Protein AF-A0A7S1H6L2-F1 (afdb_monomer)

Nearest PDB structures (foldseek):
  4j0q-assembly5_E  TM=5.362E-01  e=2.162E+00  Pseudomonas putida KT2440
  1ti7-assembly1_A  TM=3.659E-01  e=5.872E+00  Aspergillus nidulans
  6erg-assembly1_B  TM=3.102E-01  e=6.207E+00  Homo sapiens
  8xj1-assembly1_A  TM=2.308E-01  e=6.207E+00  Kroppenstedtia eburnea

InterPro domains:
  IPR035897 Toll/interleukin-1 receptor homology (TIR) domain superfamily [G3DSA:3.40.50.10140] (89-222)
  IPR035897 Toll/interleukin-1 receptor homology (TIR) domain superfamily [SSF52200] (114-191)

Solvent-accessible surface area (backbone atoms only — not comparable to full-atom values): 15383 Å² total; per-residue (Å²): 133,87,82,90,88,86,88,88,83,84,89,78,82,89,77,80,93,83,82,83,88,82,84,85,83,92,76,92,75,93,74,83,86,73,89,69,88,72,72,85,70,73,76,83,63,101,75,89,77,53,70,56,52,53,36,48,51,53,48,56,53,57,76,44,69,36,41,56,70,54,43,51,45,52,33,58,53,39,32,65,55,38,76,78,50,93,53,26,44,29,36,46,43,61,29,41,63,54,54,94,78,20,27,87,92,11,17,54,35,50,59,51,50,50,53,52,50,49,58,33,47,77,70,73,40,58,57,44,41,74,55,34,54,60,92,91,58,71,70,67,58,61,53,42,38,52,67,28,101,73,35,47,36,62,33,38,37,33,47,39,40,64,45,29,42,67,33,67,66,44,53,49,54,52,39,46,29,50,75,71,49,66,30,52,69,42,42,37,24,60,48,63,71,67,70,55,80,84,55,48,44,62,86,61,54,88,84,41,54,73,62,49,52,49,51,57,50,40,59,73,68,44,60,88,73,56,77,40,40,32,54,82,74,45,16,34,64,80,36,46,69,33,51,59,54,46,53,52,49,51,53,58,55,71,70,63,125

Organism: Hemiselmis andersenii (NCBI:txid464988)

pLDDT: mean 80.7, std 24.11, range [25.14, 98.5]

Structure (mmCIF, N/CA/C/O backbone):
data_AF-A0A7S1H6L2-F1
#
_entry.id   AF-A0A7S1H6L2-F1
#
loop_
_atom_site.group_PDB
_atom_site.id
_atom_site.type_symbol
_atom_site.label_atom_id
_atom_site.label_alt_id
_atom_site.label_comp_id
_atom_site.label_asym_id
_atom_site.label_entity_id
_atom_site.label_seq_id
_atom_site.pdbx_PDB_ins_code
_atom_site.Cartn_x
_atom_site.Cartn_y
_atom_site.Cartn_z
_atom_site.occupancy
_atom_site.B_iso_or_equiv
_atom_site.auth_seq_id
_atom_site.auth_comp_id
_atom_site.auth_asym_id
_atom_site.auth_atom_id
_atom_site.pdbx_PDB_model_num
ATOM 1 N N . ALA A 1 1 ? 51.341 -42.739 23.683 1.00 37.31 1 ALA A N 1
ATOM 2 C CA . ALA A 1 1 ? 51.957 -42.014 22.552 1.00 37.31 1 ALA A CA 1
ATOM 3 C C . ALA A 1 1 ? 50.877 -41.878 21.479 1.00 37.31 1 ALA A C 1
ATOM 5 O O . ALA A 1 1 ? 50.446 -42.901 20.977 1.00 37.31 1 ALA A O 1
ATOM 6 N N . ALA A 1 2 ? 50.138 -40.763 21.413 1.00 32.72 2 ALA A N 1
ATOM 7 C CA . ALA A 1 2 ? 50.485 -39.515 20.700 1.00 32.72 2 ALA A CA 1
ATOM 8 C C . ALA A 1 2 ? 50.689 -39.806 19.191 1.00 32.72 2 ALA A C 1
ATOM 10 O O . ALA A 1 2 ? 51.513 -40.647 18.867 1.00 32.72 2 ALA A O 1
ATOM 11 N N . LEU A 1 3 ? 49.956 -39.223 18.235 1.00 31.30 3 LEU A N 1
ATOM 12 C CA . LEU A 1 3 ? 49.719 -37.790 18.036 1.00 31.30 3 LEU A CA 1
ATOM 13 C C . LEU A 1 3 ? 48.460 -37.498 17.187 1.00 31.30 3 LEU A C 1
ATOM 15 O O . LEU A 1 3 ? 48.169 -38.172 16.205 1.00 31.30 3 LEU A O 1
ATOM 19 N N . TRP A 1 4 ? 47.779 -36.416 17.567 1.00 26.31 4 TRP A N 1
ATOM 20 C CA . TRP A 1 4 ? 46.955 -35.537 16.728 1.00 26.31 4 TRP A CA 1
ATOM 21 C C . TRP A 1 4 ? 47.777 -34.881 15.599 1.00 26.31 4 TRP A C 1
ATOM 23 O O . TRP A 1 4 ? 48.929 -34.538 15.848 1.00 26.31 4 TRP A O 1
ATOM 33 N N . GLN A 1 5 ? 47.147 -34.558 14.457 1.00 31.89 5 GLN A N 1
ATOM 34 C CA . GLN A 1 5 ? 47.030 -33.193 13.886 1.00 31.89 5 GLN A CA 1
ATOM 35 C C . GLN A 1 5 ? 46.408 -33.208 12.472 1.00 31.89 5 GLN A C 1
ATOM 37 O O . GLN A 1 5 ? 46.692 -34.099 11.682 1.00 31.89 5 GLN A O 1
ATOM 42 N N . GLY A 1 6 ? 45.602 -32.182 12.147 1.00 26.64 6 GLY A N 1
ATOM 43 C CA . GLY A 1 6 ? 45.207 -31.859 10.765 1.00 26.64 6 GLY A CA 1
ATOM 44 C C . GLY A 1 6 ? 43.759 -31.397 10.553 1.00 26.64 6 GLY A C 1
ATOM 45 O O . GLY A 1 6 ? 42.928 -32.180 10.114 1.00 26.64 6 GLY A O 1
ATOM 46 N N . ARG A 1 7 ? 43.459 -30.118 10.831 1.00 27.27 7 ARG A N 1
ATOM 47 C CA . ARG A 1 7 ? 42.232 -29.411 10.392 1.00 27.27 7 ARG A CA 1
ATOM 48 C C . ARG A 1 7 ? 42.385 -28.921 8.942 1.00 27.27 7 ARG A C 1
ATOM 50 O O . ARG A 1 7 ? 43.483 -28.514 8.581 1.00 27.27 7 ARG A O 1
ATOM 57 N N . GLY A 1 8 ? 41.283 -28.781 8.196 1.00 25.61 8 GLY A N 1
ATOM 58 C CA . GLY A 1 8 ? 41.191 -27.825 7.077 1.00 25.61 8 GLY A CA 1
ATOM 59 C C . GLY A 1 8 ? 40.069 -28.110 6.063 1.00 25.61 8 GLY A C 1
ATOM 60 O O . GLY A 1 8 ? 39.742 -29.276 5.892 1.00 25.61 8 GLY A O 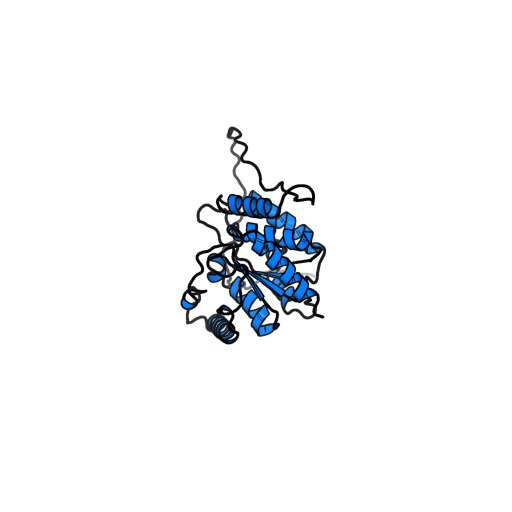1
ATOM 61 N N . PRO A 1 9 ? 39.437 -27.089 5.440 1.00 34.19 9 PRO A N 1
ATOM 62 C CA . PRO A 1 9 ? 37.973 -27.032 5.336 1.00 34.19 9 PRO A CA 1
ATOM 63 C C . PRO A 1 9 ? 37.380 -26.816 3.919 1.00 34.19 9 PRO A C 1
ATOM 65 O O . PRO A 1 9 ? 38.081 -26.472 2.978 1.00 34.19 9 PRO A O 1
ATOM 68 N N . GLN A 1 10 ? 36.045 -26.949 3.857 1.00 27.39 10 GLN A N 1
ATOM 69 C CA . GLN A 1 10 ? 35.064 -26.172 3.067 1.00 27.39 10 GLN A CA 1
ATOM 70 C C . GLN A 1 10 ? 35.271 -26.002 1.548 1.00 27.39 10 GLN A C 1
ATOM 72 O O . GLN A 1 10 ? 36.033 -25.161 1.083 1.00 27.39 10 GLN A O 1
ATOM 77 N N . THR A 1 11 ? 34.416 -26.666 0.766 1.00 29.77 11 THR A N 1
ATOM 78 C CA . THR A 1 11 ? 34.048 -26.228 -0.588 1.00 29.77 11 THR A CA 1
ATOM 79 C C . THR A 1 11 ? 32.866 -25.264 -0.504 1.00 29.77 11 THR A C 1
ATOM 81 O O . THR A 1 11 ? 31.741 -25.667 -0.205 1.00 29.77 11 THR A O 1
ATOM 84 N N . ALA A 1 12 ? 33.148 -23.983 -0.736 1.00 29.08 12 ALA A N 1
ATOM 85 C CA . ALA A 1 12 ? 32.175 -22.906 -0.829 1.00 29.08 12 ALA A CA 1
ATOM 86 C C . ALA A 1 12 ? 31.401 -22.974 -2.156 1.00 29.08 12 ALA A C 1
ATOM 88 O O . ALA A 1 12 ? 31.995 -23.030 -3.234 1.00 29.08 12 ALA A O 1
ATOM 89 N N . CYS A 1 13 ? 30.070 -22.930 -2.068 1.00 27.14 13 CYS A N 1
ATOM 90 C CA . CYS A 1 13 ? 29.205 -22.585 -3.188 1.00 27.14 13 CYS A CA 1
ATOM 91 C C . CYS A 1 13 ? 29.289 -21.078 -3.453 1.00 27.14 13 CYS A C 1
ATOM 93 O O . CYS A 1 13 ? 29.215 -20.254 -2.545 1.00 27.14 13 CYS A O 1
ATOM 95 N N . VAL A 1 14 ? 29.447 -20.753 -4.729 1.00 30.92 14 VAL A N 1
ATOM 96 C CA . VAL A 1 14 ? 29.533 -19.411 -5.294 1.00 30.92 14 VAL A CA 1
ATOM 97 C C . VAL A 1 14 ? 28.130 -18.796 -5.312 1.00 30.92 14 VAL A C 1
ATOM 99 O O . VAL A 1 14 ? 27.232 -19.351 -5.941 1.00 30.92 14 VAL A O 1
ATOM 102 N N . GLY A 1 15 ? 27.929 -17.664 -4.634 1.00 25.78 15 GLY A N 1
ATOM 103 C CA . GLY A 1 15 ? 26.646 -16.959 -4.618 1.00 25.78 15 GLY A CA 1
ATOM 104 C C . GLY A 1 15 ? 26.750 -15.546 -4.040 1.00 25.78 15 GLY A C 1
ATOM 105 O O . GLY A 1 15 ? 27.082 -15.380 -2.875 1.00 25.78 15 GLY A O 1
ATOM 106 N N . CYS A 1 16 ? 26.445 -14.557 -4.884 1.00 26.03 16 CYS A N 1
ATOM 107 C CA . CYS A 1 16 ? 26.109 -13.159 -4.586 1.00 26.03 16 CYS A CA 1
ATOM 108 C C . CYS A 1 16 ? 27.076 -12.310 -3.734 1.00 26.03 16 CYS A C 1
ATOM 110 O O . CYS A 1 16 ? 26.918 -12.136 -2.530 1.00 26.03 16 CYS A O 1
ATOM 112 N N . CYS A 1 17 ? 27.972 -11.612 -4.438 1.00 25.14 17 CYS A N 1
ATOM 113 C CA . CYS A 1 17 ? 28.482 -10.304 -4.029 1.00 25.14 17 CYS A CA 1
ATOM 114 C C . CYS A 1 17 ? 27.358 -9.255 -4.069 1.00 25.14 17 CYS A C 1
ATOM 116 O O . CYS A 1 17 ? 26.759 -9.067 -5.125 1.00 25.14 17 CYS A O 1
ATOM 118 N N . CYS A 1 18 ? 27.108 -8.581 -2.941 1.00 25.33 18 CYS A N 1
ATOM 119 C CA . CYS A 1 18 ? 27.018 -7.115 -2.804 1.00 25.33 18 CYS A CA 1
ATOM 120 C C . CYS A 1 18 ? 26.569 -6.739 -1.375 1.00 25.33 18 CYS A C 1
ATOM 122 O O . CYS A 1 18 ? 25.490 -6.198 -1.171 1.00 25.33 18 CYS A O 1
ATOM 124 N N . CYS A 1 19 ? 27.427 -7.002 -0.387 1.00 25.88 19 CYS A N 1
ATOM 125 C CA . CYS A 1 19 ? 27.432 -6.296 0.896 1.00 25.88 19 CYS A CA 1
ATOM 126 C C . CYS A 1 19 ? 28.874 -5.838 1.123 1.00 25.88 19 CYS A C 1
ATOM 128 O O . CYS A 1 19 ? 29.718 -6.637 1.523 1.00 25.88 19 CYS A O 1
ATOM 130 N N . VAL A 1 20 ? 29.183 -4.584 0.793 1.00 29.84 20 VAL A N 1
ATOM 131 C CA . VAL A 1 20 ? 30.464 -3.969 1.161 1.00 29.84 20 VAL A CA 1
ATOM 132 C C . VAL A 1 20 ? 30.228 -3.172 2.437 1.00 29.84 20 VAL A C 1
ATOM 134 O O . VAL A 1 20 ? 29.510 -2.174 2.429 1.00 29.84 20 VAL A O 1
ATOM 137 N N . GLU A 1 21 ? 30.813 -3.649 3.535 1.00 25.31 21 GLU A N 1
ATOM 138 C CA . GLU A 1 21 ? 30.967 -2.902 4.781 1.00 25.31 21 GLU A CA 1
ATOM 139 C C . GLU A 1 21 ? 31.741 -1.604 4.527 1.00 25.31 21 GLU A C 1
ATOM 141 O O . GLU A 1 21 ? 32.819 -1.616 3.929 1.00 25.31 21 GLU A O 1
ATOM 146 N N . TRP A 1 22 ? 31.234 -0.484 5.043 1.00 25.89 22 TRP A N 1
ATOM 147 C CA . TRP A 1 22 ? 31.986 0.765 5.103 1.00 25.89 22 TRP A CA 1
ATOM 148 C C . TRP A 1 22 ? 31.852 1.402 6.490 1.00 25.89 22 TRP A C 1
ATOM 150 O O . TRP A 1 22 ? 30.748 1.651 6.974 1.00 25.89 22 TRP A O 1
ATOM 160 N N . ARG A 1 23 ? 32.996 1.654 7.138 1.00 26.20 23 ARG A N 1
ATOM 161 C CA . ARG A 1 23 ? 33.144 2.488 8.344 1.00 26.20 23 ARG A CA 1
ATOM 162 C C . ARG A 1 23 ? 33.901 3.778 7.979 1.00 26.20 23 ARG A C 1
ATOM 164 O O . ARG A 1 23 ? 34.704 3.754 7.048 1.00 26.20 23 ARG A O 1
ATOM 171 N N . PRO A 1 24 ? 33.647 4.894 8.688 1.00 28.66 24 PRO A N 1
ATOM 172 C CA . PRO A 1 24 ? 33.762 6.246 8.142 1.00 28.66 24 PRO A CA 1
ATOM 173 C C . PRO A 1 24 ? 35.134 6.891 8.394 1.00 28.66 24 PRO A C 1
ATOM 175 O O . PRO A 1 24 ? 35.821 6.507 9.343 1.00 28.66 24 PRO A O 1
ATOM 178 N N . PRO A 1 25 ? 35.503 7.955 7.657 1.00 29.89 25 PRO A N 1
ATOM 179 C CA . PRO A 1 25 ? 36.509 8.901 8.101 1.00 29.89 25 PRO A CA 1
ATOM 180 C C . PRO A 1 25 ? 35.862 10.109 8.798 1.00 29.89 25 PRO A C 1
ATOM 1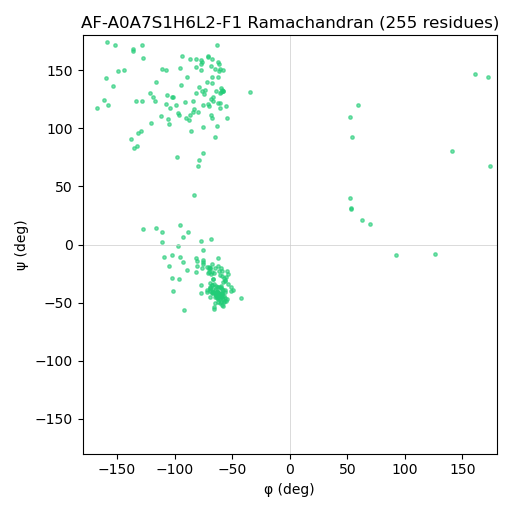82 O O . PRO A 1 25 ? 34.870 10.681 8.346 1.00 29.89 25 PRO A O 1
ATOM 185 N N . HIS A 1 26 ? 36.472 10.506 9.910 1.00 30.17 26 HIS A N 1
ATOM 186 C CA . HIS A 1 26 ? 36.224 11.762 10.607 1.00 30.17 26 HIS A CA 1
ATOM 187 C C . HIS A 1 26 ? 36.494 12.971 9.699 1.00 30.17 26 HIS A C 1
ATOM 189 O O . HIS A 1 26 ? 37.577 13.066 9.126 1.00 30.17 26 HIS A O 1
ATOM 195 N N . ALA A 1 27 ? 35.580 13.945 9.667 1.00 30.11 27 ALA A N 1
ATOM 196 C CA . ALA A 1 27 ? 35.917 15.337 9.372 1.00 30.11 27 ALA A CA 1
ATOM 197 C C . ALA A 1 27 ? 34.847 16.296 9.920 1.00 30.11 27 ALA A C 1
ATOM 199 O O . ALA A 1 27 ? 33.679 16.242 9.544 1.00 30.11 27 ALA A O 1
ATOM 200 N N . ASN A 1 28 ? 35.291 17.185 10.808 1.00 29.44 28 ASN A N 1
ATOM 201 C CA . ASN A 1 28 ? 34.573 18.367 11.270 1.00 29.44 28 ASN A CA 1
ATOM 202 C C . ASN A 1 28 ? 34.250 19.302 10.097 1.00 29.44 28 ASN A C 1
ATOM 204 O O . ASN A 1 28 ? 35.143 19.642 9.324 1.00 29.44 28 ASN A O 1
ATOM 208 N N . SER A 1 29 ? 33.021 19.812 10.032 1.00 30.28 29 SER A N 1
ATOM 209 C CA . SER A 1 29 ? 32.714 21.056 9.323 1.00 30.28 29 SER A CA 1
ATOM 210 C C . SER A 1 29 ? 31.379 21.611 9.810 1.00 30.28 29 SER A C 1
ATOM 212 O O . SER A 1 29 ? 30.363 20.920 9.822 1.00 30.28 29 SER A O 1
ATOM 214 N N . TRP A 1 30 ? 31.412 22.858 10.266 1.00 32.69 30 TRP A N 1
ATOM 215 C CA . TRP A 1 30 ? 30.287 23.605 10.806 1.00 32.69 30 TRP A CA 1
ATOM 216 C C . TRP A 1 30 ? 29.261 23.894 9.705 1.00 32.69 30 TRP A C 1
ATOM 218 O O . TRP A 1 30 ? 29.500 24.735 8.841 1.00 32.69 30 TRP A O 1
ATOM 228 N N . ALA A 1 31 ? 28.106 23.229 9.752 1.00 28.97 31 ALA A N 1
ATOM 229 C CA . ALA A 1 31 ? 26.963 23.555 8.907 1.00 28.97 31 ALA A CA 1
ATOM 230 C C . ALA A 1 31 ? 25.901 24.293 9.730 1.00 28.97 31 ALA A C 1
ATOM 232 O O . ALA A 1 31 ? 25.350 23.781 10.702 1.00 28.97 31 ALA A O 1
ATOM 233 N N . VAL A 1 32 ? 25.652 25.535 9.323 1.00 30.81 32 VAL A N 1
ATOM 234 C CA . VAL A 1 32 ? 24.631 26.439 9.850 1.00 30.81 32 VAL A CA 1
ATOM 235 C C . VAL A 1 32 ? 23.256 25.773 9.774 1.00 30.81 32 VAL A C 1
ATOM 237 O O . VAL A 1 32 ? 22.771 25.437 8.695 1.00 30.81 32 VAL A O 1
ATOM 240 N N . SER A 1 33 ? 22.642 25.606 10.946 1.00 31.88 33 SER A N 1
ATOM 241 C CA . SER A 1 33 ? 21.294 25.080 11.153 1.00 31.88 33 SER A CA 1
ATOM 242 C C . SER A 1 33 ? 20.260 25.859 10.333 1.00 31.88 33 SER A C 1
ATOM 244 O O . SER A 1 33 ? 19.931 27.003 10.647 1.00 31.88 33 SER A O 1
ATOM 246 N N . ARG A 1 34 ? 19.724 25.230 9.283 1.00 30.48 34 ARG A N 1
ATOM 247 C CA . ARG A 1 34 ? 18.382 25.535 8.780 1.00 30.48 34 ARG A CA 1
ATOM 248 C C . ARG A 1 34 ? 17.489 24.392 9.225 1.00 30.48 34 ARG A C 1
ATOM 250 O O . ARG A 1 34 ? 17.562 23.300 8.675 1.00 30.48 34 ARG A O 1
ATOM 257 N N . GLN A 1 35 ? 16.685 24.647 10.250 1.00 27.31 35 GLN A N 1
ATOM 258 C CA . GLN A 1 35 ? 15.643 23.731 10.690 1.00 27.31 35 GLN A CA 1
ATOM 259 C C . GLN A 1 35 ? 14.622 23.569 9.559 1.00 27.31 35 GLN A C 1
ATOM 261 O O . GLN A 1 35 ? 13.786 24.438 9.325 1.00 27.31 35 GLN A O 1
ATOM 266 N N . THR A 1 36 ? 14.704 22.458 8.836 1.00 33.09 36 THR A N 1
ATOM 267 C CA . THR A 1 36 ? 13.575 21.921 8.080 1.00 33.09 36 THR A CA 1
ATOM 268 C C . THR A 1 36 ? 12.626 21.249 9.074 1.00 33.09 36 THR A C 1
ATOM 270 O O . THR A 1 36 ? 13.106 20.481 9.913 1.00 33.09 36 THR A O 1
ATOM 273 N N . PRO A 1 37 ? 11.309 21.508 9.026 1.00 30.67 37 PRO A N 1
ATOM 274 C CA . PRO A 1 37 ? 10.375 20.855 9.930 1.00 30.67 37 PRO A CA 1
ATOM 275 C C . PRO A 1 37 ? 10.417 19.338 9.716 1.00 30.67 37 PRO A C 1
ATOM 277 O O . PRO A 1 37 ? 10.143 18.829 8.630 1.00 30.67 37 PRO A O 1
ATOM 280 N N . SER A 1 38 ? 10.812 18.623 10.767 1.00 35.62 38 SER A N 1
ATOM 281 C CA . SER A 1 38 ? 10.800 17.166 10.842 1.00 35.62 38 SER A CA 1
ATOM 282 C C . SER A 1 38 ? 9.343 16.695 10.921 1.00 35.62 38 SER A C 1
ATOM 284 O O . SER A 1 38 ? 8.605 17.040 11.840 1.00 35.62 38 SER A O 1
ATOM 286 N N . VAL A 1 39 ? 8.922 15.902 9.934 1.00 45.84 39 VAL A N 1
ATOM 287 C CA . VAL A 1 39 ? 7.606 15.231 9.909 1.00 45.84 39 VAL A CA 1
ATOM 288 C C . VAL A 1 39 ? 7.588 14.024 10.866 1.00 45.84 39 VAL A C 1
ATOM 290 O O . VAL A 1 39 ? 6.534 13.567 11.293 1.00 45.84 39 VAL A O 1
ATOM 293 N N . SER A 1 40 ? 8.766 13.554 11.288 1.00 39.28 40 SER A N 1
ATOM 294 C CA . SER A 1 40 ? 8.984 12.401 12.174 1.00 39.28 40 SER A CA 1
ATOM 295 C C . SER A 1 40 ? 8.512 12.582 13.630 1.00 39.28 40 SER A C 1
ATOM 297 O O . SER A 1 40 ? 8.725 11.691 14.451 1.00 39.28 40 SER A O 1
ATOM 299 N N . GLY A 1 41 ? 7.858 13.703 13.955 1.00 33.22 41 GLY A N 1
ATOM 300 C CA . GLY A 1 41 ? 7.263 13.987 15.265 1.00 33.22 41 GLY A CA 1
ATOM 301 C C . GLY A 1 41 ? 5.731 14.027 15.294 1.00 33.22 41 GLY A C 1
ATOM 302 O O . GLY A 1 41 ? 5.166 14.298 16.352 1.00 33.22 41 GLY A O 1
ATOM 303 N N . LEU A 1 42 ? 5.036 13.764 14.180 1.00 41.47 42 LEU A N 1
ATOM 304 C CA . LEU A 1 42 ? 3.569 13.729 14.160 1.00 41.47 42 LEU A CA 1
ATOM 305 C C . LEU A 1 42 ? 3.052 12.402 14.741 1.00 41.47 42 LEU A C 1
ATOM 307 O O . LEU A 1 42 ? 2.549 11.530 14.040 1.00 41.47 42 LEU A O 1
ATOM 311 N N . SER A 1 43 ? 3.174 12.260 16.061 1.00 39.78 43 SER A N 1
ATOM 312 C CA . SER A 1 43 ? 2.286 11.399 16.842 1.00 39.78 43 SER A CA 1
ATOM 313 C C . SER A 1 43 ? 0.887 12.007 16.755 1.00 39.78 43 SER A C 1
ATOM 315 O O . SER A 1 43 ? 0.555 12.915 17.518 1.00 39.78 43 SER A O 1
ATOM 317 N N . LEU A 1 44 ? 0.089 11.563 15.786 1.00 48.12 44 LEU A N 1
ATOM 318 C CA . LEU A 1 44 ? -1.296 11.995 15.618 1.00 48.12 44 LEU A CA 1
ATOM 319 C C . LEU A 1 44 ? -2.168 11.311 16.679 1.00 48.12 44 LEU A C 1
ATOM 321 O O . LEU A 1 44 ? -2.843 10.328 16.415 1.00 48.12 44 LEU A O 1
ATOM 325 N N . SER A 1 45 ? -2.118 11.830 17.904 1.00 42.22 45 SER A N 1
ATOM 326 C CA . SER A 1 45 ? -3.085 11.518 18.962 1.00 42.22 45 SER A CA 1
ATOM 327 C C . SER A 1 45 ? -4.402 12.289 18.712 1.00 42.22 45 SER A C 1
ATOM 329 O O . SER A 1 45 ? -4.374 13.353 18.086 1.00 42.22 45 SER A O 1
ATOM 331 N N . PRO A 1 46 ? -5.561 11.821 19.217 1.00 44.69 46 PRO A N 1
ATOM 332 C CA . PRO A 1 46 ? -6.892 12.060 18.633 1.00 44.69 46 PRO A CA 1
ATOM 333 C C . PRO A 1 46 ? -7.552 13.406 19.004 1.00 44.69 46 PRO A C 1
ATOM 335 O O . PRO A 1 46 ? -8.746 13.473 19.289 1.00 44.69 46 PRO A O 1
ATOM 338 N N . GLY A 1 47 ? -6.795 14.503 19.005 1.00 48.97 47 GLY A N 1
ATOM 339 C CA . GLY A 1 47 ? -7.313 15.834 19.321 1.00 48.97 47 GLY A CA 1
ATOM 340 C C . GLY A 1 47 ? -6.768 16.911 18.392 1.00 48.97 47 GLY A C 1
ATOM 341 O O . GLY A 1 47 ? -5.749 17.518 18.701 1.00 48.97 47 GLY A O 1
ATOM 342 N N . GLY A 1 48 ? -7.469 17.188 17.286 1.00 62.81 48 GLY A N 1
ATOM 343 C CA . GLY A 1 48 ? -7.405 18.503 16.626 1.00 62.81 48 GLY A CA 1
ATOM 344 C C . GLY A 1 48 ? -7.056 18.552 15.136 1.00 62.81 48 GLY A C 1
ATOM 345 O O . GLY A 1 48 ? -7.174 19.624 14.549 1.00 62.81 48 GLY A O 1
ATOM 346 N N . VAL A 1 49 ? -6.666 17.445 14.500 1.00 80.69 49 VAL A N 1
ATOM 347 C CA . VAL A 1 49 ? -6.345 17.424 13.060 1.00 80.69 49 VAL A CA 1
ATOM 348 C C . VAL A 1 49 ? -7.457 16.700 12.305 1.00 80.69 49 VAL A C 1
ATOM 350 O O . VAL A 1 49 ? -7.740 15.539 12.594 1.00 80.69 49 VAL A O 1
ATOM 353 N N . THR A 1 50 ? -8.108 17.378 11.356 1.00 91.12 50 THR A N 1
ATOM 354 C CA . THR A 1 50 ? -9.164 16.756 10.541 1.00 91.12 50 THR A CA 1
ATOM 355 C C . THR A 1 50 ? -8.573 15.740 9.564 1.00 91.12 50 THR A C 1
ATOM 357 O O . THR A 1 50 ? -7.374 15.767 9.267 1.00 91.12 50 THR A O 1
ATOM 360 N N . MET A 1 51 ? -9.409 14.845 9.031 1.00 92.50 51 MET A N 1
ATOM 361 C CA . MET A 1 51 ? -8.970 13.873 8.027 1.00 92.50 51 MET A CA 1
ATOM 362 C C . MET A 1 51 ? -8.378 14.565 6.793 1.00 92.50 51 MET A C 1
ATOM 364 O O . MET A 1 51 ? -7.347 14.145 6.270 1.00 92.50 51 MET A O 1
ATOM 368 N N . GLU A 1 52 ? -8.984 15.674 6.370 1.00 93.38 52 GLU A N 1
ATOM 369 C CA . GLU A 1 52 ? -8.501 16.507 5.271 1.00 93.38 52 GLU A CA 1
ATOM 370 C C . GLU A 1 52 ? -7.097 17.038 5.536 1.00 93.38 52 GLU A C 1
ATOM 372 O O . GLU A 1 52 ? -6.253 16.993 4.642 1.00 93.38 52 GLU A O 1
ATOM 377 N N . GLU A 1 53 ? -6.822 17.508 6.754 1.00 93.94 53 GLU A N 1
ATOM 378 C CA . GLU A 1 53 ? -5.497 18.019 7.093 1.00 93.94 53 GLU A CA 1
ATOM 379 C C . GLU A 1 53 ? -4.465 16.885 7.146 1.00 93.94 53 GLU A C 1
ATOM 381 O O . GLU A 1 53 ? -3.358 17.055 6.640 1.00 93.94 53 GLU A O 1
ATOM 386 N N . ARG A 1 54 ? -4.823 15.689 7.638 1.00 94.62 54 ARG A N 1
ATOM 387 C CA . ARG A 1 54 ? -3.929 14.514 7.571 1.00 94.62 54 ARG A CA 1
ATOM 388 C C . ARG A 1 54 ? -3.591 14.139 6.127 1.00 94.62 54 ARG A C 1
ATOM 390 O O . ARG A 1 54 ? -2.420 13.932 5.809 1.00 94.62 54 ARG A O 1
ATOM 397 N N . VAL A 1 55 ? -4.597 14.103 5.248 1.00 95.94 55 VAL A N 1
ATOM 398 C CA . VAL A 1 55 ? -4.410 13.846 3.810 1.00 95.94 55 VAL A CA 1
ATOM 399 C C . VAL A 1 55 ? -3.547 14.937 3.168 1.00 95.94 55 VAL A C 1
ATOM 401 O O . VAL A 1 55 ? -2.652 14.635 2.378 1.00 95.94 55 VAL A O 1
ATOM 404 N N . ARG A 1 56 ? -3.751 16.206 3.541 1.00 95.31 56 ARG A N 1
ATOM 405 C CA . ARG A 1 56 ? -2.924 17.323 3.067 1.00 95.31 56 ARG A CA 1
ATOM 406 C C . ARG A 1 56 ? -1.468 17.165 3.496 1.00 95.31 56 ARG A C 1
ATOM 408 O O . ARG A 1 56 ? -0.575 17.340 2.673 1.00 95.31 56 ARG A O 1
ATOM 415 N N . LEU A 1 57 ? -1.220 16.812 4.756 1.00 94.88 57 LEU A N 1
ATOM 416 C CA . LEU A 1 57 ? 0.130 16.637 5.294 1.00 94.88 57 LEU A CA 1
ATOM 417 C C . LEU A 1 57 ? 0.889 15.514 4.580 1.00 94.88 57 LEU A C 1
ATOM 419 O O . LEU A 1 57 ? 2.034 15.726 4.180 1.00 94.88 57 LEU A O 1
ATOM 423 N N . VAL A 1 58 ? 0.255 14.357 4.348 1.00 95.25 58 VAL A N 1
ATOM 424 C CA . VAL A 1 58 ? 0.897 13.272 3.584 1.00 95.25 58 VAL A CA 1
ATOM 425 C C . VAL A 1 58 ? 1.097 13.657 2.113 1.00 95.25 58 VAL A C 1
ATOM 427 O O . VAL A 1 58 ? 2.129 13.322 1.533 1.00 95.25 58 VAL A O 1
ATOM 430 N N . ALA A 1 59 ? 0.173 14.422 1.515 1.00 94.25 59 ALA A N 1
ATOM 431 C CA . ALA A 1 59 ? 0.325 14.925 0.150 1.00 94.25 59 ALA A CA 1
ATOM 432 C C . ALA A 1 59 ? 1.521 15.881 0.018 1.00 94.25 59 ALA A C 1
ATOM 434 O O . ALA A 1 59 ? 2.292 15.767 -0.935 1.00 94.25 59 ALA A O 1
ATOM 435 N N . GLU A 1 60 ? 1.700 16.808 0.963 1.00 94.31 60 GLU A N 1
ATOM 436 C CA . GLU A 1 60 ? 2.851 17.718 0.972 1.00 94.31 60 GLU A CA 1
ATOM 437 C C . GLU A 1 60 ? 4.163 16.980 1.251 1.00 94.31 60 GLU A C 1
ATOM 439 O O . GLU A 1 60 ? 5.159 17.230 0.570 1.00 94.31 60 GLU A O 1
ATOM 444 N N . ALA A 1 61 ? 4.165 16.024 2.185 1.00 93.19 61 ALA A N 1
ATOM 445 C CA . ALA A 1 61 ? 5.340 15.203 2.469 1.00 93.19 61 ALA A CA 1
ATOM 446 C C . ALA A 1 61 ? 5.778 14.393 1.238 1.00 93.19 61 ALA A C 1
ATOM 448 O O . ALA A 1 61 ? 6.962 14.362 0.913 1.00 93.19 61 ALA A O 1
ATOM 449 N N . ALA A 1 62 ? 4.829 13.810 0.500 1.00 92.12 62 ALA A N 1
ATOM 450 C CA . ALA A 1 62 ? 5.121 13.036 -0.704 1.00 92.12 62 ALA A CA 1
ATOM 451 C C . ALA A 1 62 ? 5.717 13.873 -1.852 1.00 92.12 62 ALA A C 1
ATOM 453 O O . ALA A 1 62 ? 6.372 13.319 -2.736 1.00 92.12 62 ALA A O 1
ATOM 454 N N . LYS A 1 63 ? 5.547 15.203 -1.854 1.00 92.38 63 LYS A N 1
ATOM 455 C CA . LYS A 1 63 ? 6.194 16.094 -2.838 1.00 92.38 63 LYS A CA 1
ATOM 456 C C . LYS A 1 63 ? 7.678 16.323 -2.554 1.00 92.38 63 LYS A C 1
ATOM 458 O O . LYS A 1 63 ? 8.397 16.730 -3.460 1.00 92.38 63 LYS A O 1
ATOM 463 N N . GLN A 1 64 ? 8.129 16.087 -1.325 1.00 93.31 64 GLN A N 1
ATOM 464 C CA . GLN A 1 64 ? 9.517 16.290 -0.913 1.00 93.31 64 GLN A CA 1
ATOM 465 C C . GLN A 1 64 ? 10.308 14.982 -1.002 1.00 93.31 64 GLN A C 1
ATOM 467 O O . GLN A 1 64 ? 9.707 13.919 -0.834 1.00 93.31 64 GLN A O 1
ATOM 472 N N . PRO A 1 65 ? 11.633 15.030 -1.233 1.00 94.38 65 PRO A N 1
ATOM 473 C CA . PRO A 1 65 ? 12.472 13.841 -1.181 1.00 94.38 65 PRO A CA 1
ATOM 474 C C . PRO A 1 65 ? 12.386 13.161 0.191 1.00 94.38 65 PRO A C 1
ATOM 476 O O . PRO A 1 65 ? 12.523 13.823 1.222 1.00 94.38 65 PRO A O 1
ATOM 479 N N . VAL A 1 66 ? 12.185 11.845 0.211 1.00 94.50 66 VAL A N 1
ATOM 480 C CA . VAL A 1 66 ? 12.150 11.050 1.441 1.00 94.50 66 VAL A CA 1
ATOM 481 C C . VAL A 1 66 ? 13.582 10.788 1.888 1.00 94.50 66 VAL A C 1
ATOM 483 O O . VAL A 1 66 ? 14.349 10.097 1.213 1.00 94.50 66 VAL A O 1
ATOM 486 N N . THR A 1 67 ? 13.955 11.347 3.036 1.00 95.12 67 THR A N 1
ATOM 487 C CA . THR A 1 67 ? 15.298 11.169 3.593 1.00 95.12 67 THR A CA 1
ATOM 488 C C . THR A 1 67 ? 15.450 9.798 4.250 1.00 95.12 67 THR A C 1
ATOM 490 O O . THR A 1 67 ? 14.475 9.172 4.672 1.00 95.12 67 THR A O 1
ATOM 493 N N . PHE A 1 68 ? 16.697 9.345 4.402 1.00 94.00 68 PHE A N 1
ATOM 494 C CA . PHE A 1 68 ? 17.006 8.121 5.148 1.00 94.00 68 PHE A CA 1
ATOM 495 C C . PHE A 1 68 ? 16.462 8.188 6.582 1.00 94.00 68 PHE A C 1
ATOM 497 O O . PHE A 1 68 ? 15.889 7.232 7.092 1.00 94.00 68 PHE A O 1
ATOM 504 N N . GLU A 1 69 ? 16.585 9.350 7.221 1.00 95.00 69 GLU A N 1
ATOM 505 C CA . GLU A 1 69 ? 16.150 9.567 8.598 1.00 95.00 69 GLU A CA 1
ATOM 506 C C . GLU A 1 69 ? 14.624 9.472 8.748 1.00 95.00 69 GLU A C 1
ATOM 508 O O . GLU A 1 69 ? 14.137 8.879 9.714 1.00 95.00 69 GLU A O 1
ATOM 513 N N . GLN A 1 70 ? 13.872 9.981 7.764 1.00 94.19 70 GLN A N 1
ATOM 514 C CA . GLN A 1 70 ? 12.422 9.792 7.677 1.00 94.19 70 GLN A CA 1
ATOM 515 C C . GLN A 1 70 ? 12.067 8.319 7.457 1.00 94.19 70 GLN A C 1
ATOM 517 O O . GLN A 1 70 ? 11.264 7.775 8.212 1.00 94.19 70 GLN A O 1
ATOM 522 N N . GLY A 1 71 ? 12.691 7.655 6.478 1.00 93.81 71 GLY A N 1
ATOM 523 C CA . GLY A 1 71 ? 12.437 6.239 6.197 1.00 93.81 71 GLY A CA 1
ATOM 524 C C . GLY A 1 71 ? 12.689 5.343 7.413 1.00 93.81 71 GLY A C 1
ATOM 525 O O . GLY A 1 71 ? 11.860 4.499 7.755 1.00 93.81 71 GLY A O 1
ATOM 526 N N . GLU A 1 72 ? 13.789 5.569 8.128 1.00 93.88 72 GLU A N 1
ATOM 527 C CA . GLU A 1 72 ? 14.110 4.837 9.354 1.00 93.88 72 GLU A CA 1
ATOM 528 C C . GLU A 1 72 ? 13.175 5.180 10.522 1.00 93.88 72 GLU A C 1
ATOM 530 O O . GLU A 1 72 ? 12.872 4.311 11.343 1.00 93.88 72 GLU A O 1
ATOM 535 N N . ALA A 1 73 ? 12.681 6.418 10.615 1.00 94.62 73 ALA A N 1
ATOM 536 C CA . ALA A 1 73 ? 11.671 6.777 11.610 1.00 94.62 73 ALA A CA 1
ATOM 537 C C . ALA A 1 73 ? 10.360 6.006 11.387 1.00 94.62 73 ALA A C 1
ATOM 539 O O . ALA A 1 73 ? 9.822 5.446 12.345 1.00 94.62 73 ALA A O 1
ATOM 540 N N . ILE A 1 74 ? 9.910 5.903 10.132 1.00 95.06 74 ILE A N 1
ATOM 541 C CA . ILE A 1 74 ? 8.714 5.141 9.745 1.00 95.06 74 ILE A CA 1
ATOM 542 C C . ILE A 1 74 ? 8.879 3.663 10.098 1.00 95.06 74 ILE A C 1
ATOM 544 O O . ILE A 1 74 ? 8.031 3.093 10.785 1.00 95.06 74 ILE A O 1
ATOM 548 N N . LYS A 1 75 ? 9.999 3.047 9.694 1.00 93.25 75 LYS A N 1
ATOM 549 C CA . LYS A 1 75 ? 10.285 1.639 10.017 1.00 93.25 75 LYS A CA 1
ATOM 550 C C . LYS A 1 75 ? 10.268 1.402 11.522 1.00 93.25 75 LYS A C 1
ATOM 552 O O . LYS A 1 75 ? 9.556 0.521 11.986 1.00 93.25 75 LYS A O 1
ATOM 557 N N . ARG A 1 76 ? 10.977 2.225 12.305 1.00 92.88 76 ARG A N 1
ATOM 558 C CA . ARG A 1 76 ? 11.001 2.089 13.773 1.00 92.88 76 ARG A CA 1
ATOM 559 C C . ARG A 1 76 ? 9.618 2.224 14.400 1.00 92.88 76 ARG A C 1
ATOM 561 O O . ARG A 1 76 ? 9.343 1.548 15.390 1.00 92.88 76 ARG A O 1
ATOM 568 N N . LYS A 1 77 ? 8.770 3.111 13.876 1.00 93.00 77 LYS A N 1
ATOM 569 C CA . LYS A 1 77 ? 7.392 3.274 14.348 1.00 93.00 77 LYS A CA 1
ATOM 570 C C . LYS A 1 77 ? 6.569 2.017 14.063 1.00 93.00 77 LYS A C 1
ATOM 572 O O . LYS A 1 77 ? 6.026 1.439 15.000 1.00 93.00 77 LYS A O 1
ATOM 577 N N . LEU A 1 78 ? 6.541 1.557 12.813 1.00 92.19 78 LEU A N 1
ATOM 578 C CA . LEU A 1 78 ? 5.727 0.406 12.408 1.00 92.19 78 LEU A CA 1
ATOM 579 C C . LEU A 1 78 ? 6.248 -0.919 12.985 1.00 92.19 78 LEU A C 1
ATOM 581 O O . LEU A 1 78 ? 5.464 -1.742 13.439 1.00 92.19 78 LEU A O 1
ATOM 585 N N . GLN A 1 79 ? 7.562 -1.118 13.094 1.00 91.06 79 GLN A N 1
ATOM 586 C CA . GLN A 1 79 ? 8.134 -2.311 13.739 1.00 91.06 79 GLN A CA 1
ATOM 587 C C . GLN A 1 79 ? 7.722 -2.423 15.211 1.00 91.06 79 GLN A C 1
ATOM 589 O O . GLN A 1 79 ? 7.431 -3.517 15.686 1.00 91.06 79 GLN A O 1
ATOM 594 N N . LYS A 1 80 ? 7.619 -1.300 15.938 1.00 86.62 80 LYS A N 1
ATOM 595 C CA . LYS A 1 80 ? 7.086 -1.307 17.312 1.00 86.62 80 LYS A CA 1
ATOM 596 C C . LYS A 1 80 ? 5.609 -1.700 17.361 1.00 86.62 80 LYS A C 1
ATOM 598 O O . LYS A 1 80 ? 5.202 -2.350 18.318 1.00 86.62 80 LYS A O 1
ATOM 603 N N . GLN A 1 81 ? 4.827 -1.320 16.350 1.00 80.75 81 GLN A N 1
ATOM 604 C CA . GLN A 1 81 ? 3.416 -1.693 16.229 1.00 80.75 81 GLN A CA 1
ATOM 605 C C . GLN A 1 81 ? 3.247 -3.178 15.865 1.00 80.75 81 GLN A C 1
ATOM 607 O O . GLN A 1 81 ? 2.408 -3.858 16.440 1.00 80.75 81 GLN A O 1
ATOM 612 N N . GLY A 1 82 ? 4.078 -3.715 14.967 1.00 68.12 82 GLY A N 1
ATOM 613 C CA . GLY A 1 82 ? 3.947 -5.086 14.451 1.00 68.12 82 GLY A CA 1
ATOM 614 C C . GLY A 1 82 ? 4.213 -6.184 15.478 1.00 68.12 82 GLY A C 1
ATOM 615 O O . GLY A 1 82 ? 3.693 -7.290 15.349 1.00 68.12 82 GLY A O 1
ATOM 616 N N . LEU A 1 83 ? 4.975 -5.881 16.532 1.00 62.09 83 LEU A N 1
ATOM 617 C CA . LEU A 1 83 ? 5.264 -6.828 17.612 1.00 62.09 83 LEU A CA 1
ATOM 618 C C . LEU A 1 83 ? 4.033 -7.180 18.464 1.00 62.09 83 LEU A C 1
ATOM 620 O O . LEU A 1 83 ? 4.071 -8.179 19.182 1.00 62.09 83 LEU A O 1
ATOM 624 N N . SER A 1 84 ? 2.951 -6.395 18.406 1.00 64.19 84 SER A N 1
ATOM 625 C CA . SER A 1 84 ? 1.758 -6.618 19.233 1.00 64.19 84 SER A CA 1
ATOM 626 C C . SER A 1 84 ? 0.678 -7.482 18.567 1.00 64.19 84 SER A C 1
ATOM 628 O O . SER A 1 84 ? -0.197 -7.983 19.273 1.00 64.19 84 SER A O 1
ATOM 630 N N . CYS A 1 85 ? 0.732 -7.708 17.246 1.00 67.81 85 CYS A N 1
ATOM 631 C CA . CYS A 1 85 ? -0.290 -8.465 16.517 1.00 67.81 85 CYS A CA 1
ATOM 632 C C . CYS A 1 85 ? 0.328 -9.536 15.599 1.00 67.81 85 CYS A C 1
ATOM 634 O O . CYS A 1 85 ? 0.705 -9.248 14.461 1.00 67.81 85 CYS A O 1
ATOM 636 N N . PRO A 1 86 ? 0.426 -10.801 16.055 1.00 76.06 86 PRO A N 1
ATOM 637 C CA . PRO A 1 86 ? 1.018 -11.864 15.249 1.00 76.06 86 PRO A CA 1
ATOM 638 C C . PRO A 1 86 ? 0.154 -12.268 14.045 1.00 76.06 86 PRO A C 1
ATOM 640 O O . PRO A 1 86 ? 0.714 -12.781 13.076 1.00 76.06 86 PRO A O 1
ATOM 643 N N . TRP A 1 87 ? -1.162 -12.034 14.076 1.00 88.00 87 TRP A N 1
ATOM 644 C CA . TRP A 1 87 ? -2.116 -12.456 13.040 1.00 88.00 87 TRP A CA 1
ATOM 645 C C . TRP A 1 87 ? -3.043 -11.285 12.670 1.00 88.00 87 TRP A C 1
ATOM 647 O O . TRP A 1 87 ? -4.101 -11.109 13.263 1.00 88.00 87 TRP A O 1
ATOM 657 N N . PRO A 1 88 ? -2.605 -10.410 11.754 1.00 93.38 88 PRO A N 1
ATOM 658 C CA . PRO A 1 88 ? -3.322 -9.191 11.405 1.00 93.38 88 PRO A CA 1
ATOM 659 C C . PRO A 1 88 ? -4.500 -9.499 10.459 1.00 93.38 88 PRO A C 1
ATOM 661 O O . PRO A 1 88 ? -4.304 -10.216 9.475 1.00 93.38 88 PRO A O 1
ATOM 664 N N . PRO A 1 89 ? -5.696 -8.919 10.675 1.00 95.69 89 PRO A N 1
ATOM 665 C CA . PRO A 1 89 ? -6.820 -9.062 9.750 1.00 95.69 89 PRO A CA 1
ATOM 666 C C . PRO A 1 89 ? -6.631 -8.286 8.440 1.00 95.69 89 PRO A C 1
ATOM 668 O O . PRO A 1 89 ? -7.289 -8.590 7.446 1.00 95.69 89 PRO A O 1
ATOM 671 N N . VAL A 1 90 ? -5.737 -7.293 8.428 1.00 97.19 90 VAL A N 1
ATOM 672 C CA . VAL A 1 90 ? -5.421 -6.474 7.255 1.00 97.19 90 VAL A CA 1
ATOM 673 C C . VAL A 1 90 ? -3.937 -6.592 6.926 1.00 97.19 90 VAL A C 1
ATOM 675 O O . VAL A 1 90 ? -3.082 -6.374 7.784 1.00 97.19 90 VAL A O 1
ATOM 678 N N . VAL A 1 91 ? -3.609 -6.867 5.668 1.00 97.19 91 VAL A N 1
ATOM 679 C CA . VAL A 1 91 ? -2.225 -6.813 5.174 1.00 97.19 91 VAL A CA 1
ATOM 680 C C . VAL A 1 91 ? -2.113 -5.718 4.114 1.00 97.19 91 VAL A C 1
ATOM 682 O O . VAL A 1 91 ? -3.023 -5.534 3.312 1.00 97.19 91 VAL A O 1
ATOM 685 N N . LEU A 1 92 ? -1.017 -4.959 4.116 1.00 97.81 92 LEU A N 1
ATOM 686 C CA . LEU A 1 92 ? -0.749 -3.886 3.161 1.00 97.81 92 LEU A CA 1
ATOM 687 C C . LEU A 1 92 ? 0.323 -4.334 2.166 1.00 97.81 92 LEU A C 1
ATOM 689 O O . LEU A 1 92 ? 1.413 -4.758 2.565 1.00 97.81 92 LEU A O 1
ATOM 693 N N . SER A 1 93 ? 0.040 -4.184 0.877 1.00 97.56 93 SER A N 1
ATOM 694 C CA . SER A 1 93 ? 1.025 -4.256 -0.202 1.00 97.56 93 SER A CA 1
ATOM 695 C C . SER A 1 93 ? 1.355 -2.839 -0.656 1.00 97.56 93 SER A C 1
ATOM 697 O O . SER A 1 93 ? 0.460 -2.044 -0.954 1.00 97.56 93 SER A O 1
ATOM 699 N N . TYR A 1 94 ? 2.641 -2.500 -0.679 1.00 96.25 94 TYR A N 1
ATOM 700 C CA . TYR A 1 94 ? 3.116 -1.195 -1.124 1.00 96.25 94 TYR A CA 1
ATOM 701 C C . TYR A 1 94 ? 4.508 -1.338 -1.739 1.00 96.25 94 TYR A C 1
ATOM 703 O O . TYR A 1 94 ? 5.302 -2.187 -1.334 1.00 96.25 94 TYR A O 1
ATOM 711 N N . ALA A 1 95 ? 4.828 -0.481 -2.704 1.00 93.31 95 ALA A N 1
ATOM 712 C CA . ALA A 1 95 ? 6.172 -0.402 -3.258 1.00 93.31 95 ALA A CA 1
ATOM 713 C C . ALA A 1 95 ? 6.919 0.791 -2.666 1.00 93.31 95 ALA A C 1
ATOM 715 O O . ALA A 1 95 ? 6.459 1.927 -2.742 1.00 93.31 95 ALA A O 1
ATOM 716 N N . THR A 1 96 ? 8.111 0.544 -2.129 1.00 84.19 96 THR A N 1
ATOM 717 C CA . THR A 1 96 ? 8.980 1.603 -1.605 1.00 84.19 96 THR A CA 1
ATOM 718 C C . THR A 1 96 ? 9.583 2.490 -2.697 1.00 84.19 96 THR A C 1
ATOM 720 O O . THR A 1 96 ? 10.067 3.555 -2.351 1.00 84.19 96 THR A O 1
ATOM 723 N N . GLN A 1 97 ? 9.616 2.040 -3.968 1.00 77.44 97 GLN A N 1
ATOM 724 C CA . GLN A 1 97 ? 10.493 2.555 -5.038 1.00 77.44 97 GLN A CA 1
ATOM 725 C C . GLN A 1 97 ? 10.770 4.062 -4.948 1.00 77.44 97 GLN A C 1
ATOM 727 O O . GLN A 1 97 ? 9.868 4.885 -4.814 1.00 77.44 97 GLN A O 1
ATOM 732 N N . ARG A 1 98 ? 12.054 4.393 -5.055 1.00 81.88 98 ARG A N 1
ATOM 733 C CA . ARG A 1 98 ? 12.594 5.728 -4.831 1.00 81.88 98 ARG A CA 1
ATOM 734 C C . ARG A 1 98 ? 12.590 6.559 -6.116 1.00 81.88 98 ARG A C 1
ATOM 736 O O . ARG A 1 98 ? 12.887 6.032 -7.195 1.00 81.88 98 ARG A O 1
ATOM 743 N N . ARG A 1 99 ? 12.329 7.857 -6.001 1.00 86.12 99 ARG A N 1
ATOM 744 C CA . ARG A 1 99 ? 12.746 8.845 -7.005 1.00 86.12 99 ARG A CA 1
ATOM 745 C C . ARG A 1 99 ? 14.272 9.019 -6.938 1.00 86.12 99 ARG A C 1
ATOM 747 O O . ARG A 1 99 ? 14.881 8.639 -5.934 1.00 86.12 99 ARG A O 1
ATOM 754 N N . PRO A 1 100 ? 14.925 9.560 -7.982 1.00 88.88 100 PRO A N 1
ATOM 755 C CA . PRO A 1 100 ? 16.372 9.793 -7.967 1.00 88.88 100 PRO A CA 1
ATOM 756 C C . PRO A 1 100 ? 16.876 10.560 -6.736 1.00 88.88 100 PRO A C 1
ATOM 758 O O . PRO A 1 100 ? 17.951 10.245 -6.228 1.00 88.88 100 PRO A O 1
ATOM 761 N N . GLU A 1 101 ? 16.086 11.524 -6.271 1.00 91.69 101 GLU A N 1
ATOM 762 C CA . GLU A 1 101 ? 16.338 12.397 -5.125 1.00 91.69 101 GLU A CA 1
ATOM 763 C C . GLU A 1 101 ? 16.026 11.768 -3.761 1.00 91.69 101 GLU A C 1
ATOM 765 O O . GLU A 1 101 ? 16.503 12.264 -2.741 1.00 91.69 101 GLU A O 1
ATOM 770 N N . ASP A 1 102 ? 15.239 10.692 -3.726 1.00 92.69 102 ASP A N 1
ATOM 771 C CA . ASP A 1 102 ? 14.930 9.999 -2.483 1.00 92.69 102 ASP A CA 1
ATOM 772 C C . ASP A 1 102 ? 16.119 9.127 -2.034 1.00 92.69 102 ASP A C 1
ATOM 774 O O . ASP A 1 102 ? 16.877 8.583 -2.853 1.00 92.69 102 ASP A O 1
ATOM 778 N N . ALA A 1 103 ? 16.258 8.948 -0.717 1.00 91.50 103 ALA A N 1
ATOM 779 C CA . ALA A 1 103 ? 17.272 8.068 -0.149 1.00 91.50 103 ALA A CA 1
ATOM 780 C C . ALA A 1 103 ? 17.068 6.601 -0.573 1.00 91.50 103 ALA A C 1
ATOM 782 O O . ALA A 1 103 ? 15.974 6.160 -0.932 1.00 91.50 103 ALA A O 1
ATOM 783 N N . GLU A 1 104 ? 18.140 5.810 -0.534 1.00 87.44 104 GLU A N 1
ATOM 784 C CA . GLU A 1 104 ? 18.065 4.401 -0.912 1.00 87.44 104 GLU A CA 1
ATOM 785 C C . GLU A 1 104 ? 17.070 3.633 -0.030 1.00 87.44 104 GLU A C 1
ATOM 787 O O . GLU A 1 104 ? 17.059 3.763 1.194 1.00 87.44 104 GLU A O 1
ATOM 792 N N . GLY A 1 105 ? 16.187 2.861 -0.672 1.00 85.56 105 GLY A N 1
ATOM 793 C CA . GLY A 1 105 ? 15.128 2.131 0.024 1.00 85.56 105 GLY A CA 1
ATOM 794 C C . GLY A 1 105 ? 14.124 3.025 0.760 1.00 85.56 105 GLY A C 1
ATOM 795 O O . GLY A 1 105 ? 13.465 2.534 1.672 1.00 85.56 105 GLY A O 1
ATOM 796 N N . CYS A 1 106 ? 14.016 4.305 0.392 1.00 90.06 106 CYS A N 1
ATOM 797 C CA . CYS A 1 106 ? 13.067 5.260 0.953 1.00 90.06 106 CYS A CA 1
ATOM 798 C C . CYS A 1 106 ? 12.310 5.921 -0.198 1.00 90.06 106 CYS A C 1
ATOM 800 O O . CYS A 1 106 ? 12.927 6.490 -1.083 1.00 90.06 106 CYS A O 1
ATOM 802 N N . GLY A 1 107 ? 10.986 5.851 -0.225 1.00 92.38 107 GLY A N 1
ATOM 803 C CA . GLY A 1 107 ? 10.201 6.520 -1.262 1.00 92.38 107 GLY A CA 1
ATOM 804 C C . GLY A 1 107 ? 8.760 6.739 -0.823 1.00 92.38 107 GLY A C 1
ATOM 805 O O . GLY A 1 107 ? 8.375 6.277 0.259 1.00 92.38 107 GLY A O 1
ATOM 806 N N . PRO A 1 108 ? 7.950 7.449 -1.629 1.00 93.31 108 PRO A N 1
ATOM 807 C CA . PRO A 1 108 ? 6.622 7.912 -1.222 1.00 93.31 108 PRO A CA 1
ATOM 808 C C . PRO A 1 108 ? 5.684 6.796 -0.757 1.00 93.31 108 PRO A C 1
ATOM 810 O O . PRO A 1 108 ? 4.882 7.007 0.150 1.00 93.31 108 PRO A O 1
ATOM 813 N N . GLY A 1 109 ? 5.832 5.582 -1.296 1.00 94.88 109 GLY A N 1
ATOM 814 C CA . GLY A 1 109 ? 5.042 4.432 -0.860 1.00 94.88 109 GLY A CA 1
ATOM 815 C C . GLY A 1 109 ? 5.172 4.117 0.633 1.00 94.88 109 GLY A C 1
ATOM 816 O O . GLY A 1 109 ? 4.206 3.650 1.225 1.00 94.88 109 GLY A O 1
ATOM 817 N N . MET A 1 110 ? 6.310 4.426 1.270 1.00 95.38 110 MET A N 1
ATOM 818 C CA . MET A 1 110 ? 6.458 4.272 2.724 1.00 95.38 110 MET A CA 1
ATOM 819 C C . MET A 1 110 ? 5.616 5.279 3.506 1.00 95.38 110 MET A C 1
ATOM 821 O O . MET A 1 110 ? 5.041 4.911 4.525 1.00 95.38 110 MET A O 1
ATOM 825 N N . LEU A 1 111 ? 5.521 6.523 3.023 1.00 96.06 111 LEU A N 1
ATOM 826 C CA . LEU A 1 111 ? 4.679 7.558 3.632 1.00 96.06 111 LEU A CA 1
ATOM 827 C C . LEU A 1 111 ? 3.204 7.163 3.540 1.00 96.06 111 LEU A C 1
ATOM 829 O O . LEU A 1 111 ? 2.460 7.295 4.506 1.00 96.06 111 LEU A O 1
ATOM 833 N N . TYR A 1 112 ? 2.785 6.638 2.385 1.00 97.12 112 TYR A N 1
ATOM 834 C CA . TYR A 1 112 ? 1.418 6.156 2.194 1.00 97.12 112 TYR A CA 1
ATOM 835 C C . TYR A 1 112 ? 1.123 4.924 3.053 1.00 97.12 112 TYR A C 1
ATOM 837 O O . TYR A 1 112 ? 0.053 4.848 3.650 1.00 97.12 112 TYR A O 1
ATOM 845 N N . ALA A 1 113 ? 2.069 3.988 3.165 1.00 97.00 113 ALA A N 1
ATOM 846 C CA . ALA A 1 113 ? 1.927 2.820 4.028 1.00 97.00 113 ALA A CA 1
ATOM 847 C C . ALA A 1 113 ? 1.827 3.201 5.508 1.00 97.00 113 ALA A C 1
ATOM 849 O O . ALA A 1 113 ? 0.956 2.684 6.196 1.00 97.00 113 ALA A O 1
ATOM 850 N N . GLU A 1 114 ? 2.659 4.130 5.987 1.00 96.94 114 GLU A N 1
ATOM 851 C CA . GLU A 1 114 ? 2.545 4.669 7.347 1.00 96.94 114 GLU A CA 1
ATOM 852 C C . GLU A 1 114 ? 1.184 5.330 7.574 1.00 96.94 114 GLU A C 1
ATOM 854 O O . GLU A 1 114 ? 0.502 5.015 8.546 1.00 96.94 114 GLU A O 1
ATOM 859 N N . PHE A 1 115 ? 0.772 6.204 6.654 1.00 97.56 115 PHE A N 1
ATOM 860 C CA . PHE A 1 115 ? -0.506 6.901 6.734 1.00 97.56 115 PHE A CA 1
ATOM 861 C C . PHE A 1 115 ? -1.683 5.921 6.833 1.00 97.56 115 PHE A C 1
ATOM 863 O O . PHE A 1 115 ? -2.543 6.085 7.694 1.00 97.56 115 PHE A O 1
ATOM 870 N N . VAL A 1 116 ? -1.707 4.874 6.003 1.00 97.94 116 VAL A N 1
ATOM 871 C CA . VAL A 1 116 ? -2.756 3.843 6.045 1.00 97.94 116 VAL A CA 1
ATOM 872 C C . VAL A 1 116 ? -2.692 3.022 7.335 1.00 97.94 116 VAL A C 1
ATOM 874 O O . VAL A 1 116 ? -3.740 2.758 7.922 1.00 97.94 116 VAL A O 1
ATOM 877 N N . SER A 1 117 ? -1.497 2.651 7.804 1.00 96.69 117 SER A N 1
ATOM 878 C CA . SER A 1 117 ? -1.338 1.945 9.081 1.00 96.69 117 SER A CA 1
ATOM 879 C C . SER A 1 117 ? -1.886 2.756 10.254 1.00 96.69 117 SER A C 1
ATOM 881 O O . SER A 1 117 ? -2.620 2.213 11.077 1.00 96.69 117 SER A O 1
ATOM 883 N N . ASP A 1 118 ? -1.584 4.057 10.308 1.00 95.56 118 ASP A N 1
ATOM 884 C CA . ASP A 1 118 ? -2.097 4.951 11.349 1.00 95.56 118 ASP A CA 1
ATOM 885 C C . ASP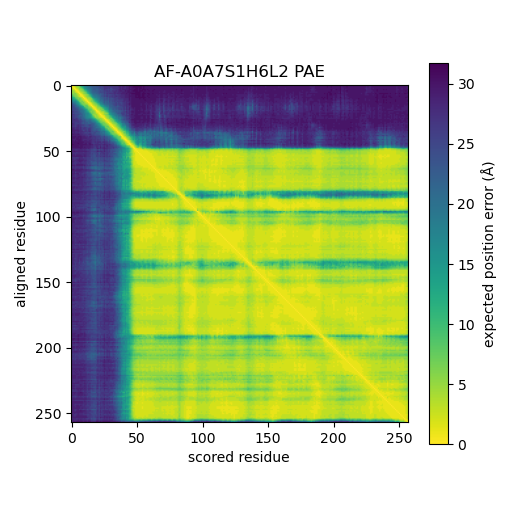 A 1 118 ? -3.625 5.057 11.291 1.00 95.56 118 ASP A C 1
ATOM 887 O O . ASP A 1 118 ? -4.281 4.958 12.322 1.00 95.56 118 ASP A O 1
ATOM 891 N N . LEU A 1 119 ? -4.207 5.201 10.094 1.00 96.19 119 LEU A N 1
ATOM 892 C CA . LEU A 1 119 ? -5.663 5.255 9.923 1.00 96.19 119 LEU A CA 1
ATOM 893 C C . LEU A 1 119 ? -6.367 3.995 10.437 1.00 96.19 119 LEU A C 1
ATOM 895 O O . LEU A 1 119 ? -7.422 4.086 11.058 1.00 96.19 119 LEU A O 1
ATOM 899 N N . LEU A 1 120 ? -5.803 2.818 10.159 1.00 96.00 120 LEU A N 1
ATOM 900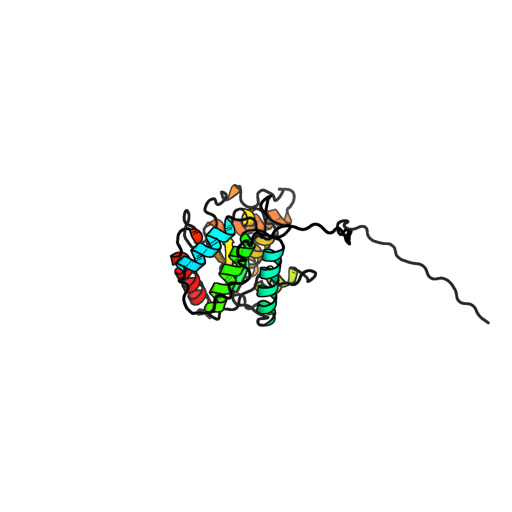 C CA . LEU A 1 120 ? -6.353 1.551 10.638 1.00 96.00 120 LEU A CA 1
ATOM 901 C C . LEU A 1 120 ? -6.181 1.415 12.154 1.00 96.00 120 LEU A C 1
ATOM 903 O O . LEU A 1 120 ? -7.110 0.992 12.841 1.00 96.00 120 LEU A O 1
ATOM 907 N N . MET A 1 121 ? -5.031 1.831 12.684 1.00 92.94 121 MET A N 1
ATOM 908 C CA . MET A 1 121 ? -4.752 1.798 14.117 1.00 92.94 121 MET A CA 1
ATOM 909 C C . MET A 1 121 ? -5.670 2.726 14.917 1.00 92.94 121 MET A C 1
ATOM 911 O O . MET A 1 121 ? -6.139 2.325 15.983 1.00 92.94 121 MET A O 1
ATOM 915 N N . ASP A 1 122 ? -5.981 3.914 14.394 1.00 93.44 122 ASP A N 1
ATOM 916 C CA . ASP A 1 122 ? -6.947 4.843 14.999 1.00 93.44 122 ASP A CA 1
ATOM 917 C C . ASP A 1 122 ? -8.343 4.213 15.141 1.00 93.44 122 ASP A C 1
ATOM 919 O O . ASP A 1 122 ? -9.101 4.555 16.047 1.00 93.44 122 ASP A O 1
ATOM 923 N N . GLU A 1 123 ? -8.665 3.254 14.270 1.00 94.19 123 GLU A N 1
ATOM 924 C CA . GLU A 1 123 ? -9.909 2.481 14.279 1.00 94.19 123 GLU A CA 1
ATOM 925 C C . GLU A 1 123 ? -9.803 1.161 15.063 1.00 94.19 123 GLU A C 1
ATOM 927 O O . GLU A 1 123 ? -10.730 0.349 15.049 1.00 94.19 123 GLU A O 1
ATOM 932 N N . GLY A 1 124 ? -8.677 0.921 15.744 1.00 93.25 124 GLY A N 1
ATOM 933 C CA . GLY A 1 124 ? -8.411 -0.316 16.482 1.00 93.25 124 GLY A CA 1
ATOM 934 C C . GLY A 1 124 ? -8.195 -1.542 15.588 1.00 93.25 124 GLY A C 1
ATOM 935 O O . GLY A 1 124 ? -8.296 -2.674 16.061 1.00 93.25 124 GLY A O 1
ATOM 936 N N . ILE A 1 125 ? -7.915 -1.338 14.298 1.00 94.25 125 ILE A N 1
ATOM 937 C CA . ILE A 1 125 ? -7.721 -2.401 13.314 1.00 94.25 125 ILE A CA 1
ATOM 938 C C . ILE A 1 125 ? -6.225 -2.657 13.156 1.00 94.25 125 ILE A C 1
ATOM 940 O O . ILE A 1 125 ? -5.479 -1.831 12.630 1.00 94.25 125 ILE A O 1
ATOM 944 N N . ASN A 1 126 ? -5.785 -3.839 13.582 1.00 93.81 126 ASN A N 1
ATOM 945 C CA . ASN A 1 126 ? -4.405 -4.256 13.375 1.00 93.81 126 ASN A CA 1
ATOM 946 C C . ASN A 1 126 ? -4.130 -4.490 11.887 1.00 93.81 126 ASN A C 1
ATOM 948 O O . ASN A 1 126 ? -4.935 -5.096 11.174 1.00 93.81 126 ASN A O 1
ATOM 952 N N . CYS A 1 127 ? -2.959 -4.057 11.434 1.00 95.12 127 CYS A N 1
ATOM 953 C CA . CYS A 1 127 ? -2.491 -4.311 10.083 1.00 95.12 127 CYS A CA 1
ATOM 954 C C . CYS A 1 127 ? -1.022 -4.734 10.066 1.00 95.12 127 CYS A C 1
ATOM 956 O O . CYS A 1 127 ? -0.321 -4.644 11.074 1.00 95.12 127 CYS A O 1
ATOM 958 N N . PHE A 1 128 ? -0.561 -5.221 8.918 1.00 95.12 128 PHE A N 1
ATOM 959 C CA . PHE A 1 128 ? 0.832 -5.602 8.717 1.00 95.12 128 PHE A CA 1
ATOM 960 C C . PHE A 1 128 ? 1.294 -5.285 7.305 1.00 95.12 128 PHE A C 1
ATOM 962 O O . PHE A 1 128 ? 0.525 -5.327 6.355 1.00 95.12 128 PHE A O 1
ATOM 969 N N . SER A 1 129 ? 2.577 -4.992 7.157 1.00 93.94 129 SER A N 1
ATOM 970 C CA . SER A 1 129 ? 3.223 -4.704 5.880 1.00 93.94 129 SER A CA 1
ATOM 971 C C . SER A 1 129 ? 4.695 -5.091 5.960 1.00 93.94 129 SER A C 1
ATOM 973 O O . SER A 1 129 ? 5.208 -5.328 7.055 1.00 93.94 129 SER A O 1
ATOM 975 N N . GLY A 1 130 ? 5.413 -5.062 4.836 1.00 91.62 130 GLY A N 1
ATOM 976 C CA . GLY A 1 130 ? 6.868 -5.256 4.836 1.00 91.62 130 GLY A CA 1
ATOM 977 C C . GLY A 1 130 ? 7.634 -4.299 5.767 1.00 91.62 130 GLY A C 1
ATOM 978 O O . GLY A 1 130 ? 8.705 -4.655 6.243 1.00 91.62 130 GLY A O 1
ATOM 979 N N . LEU A 1 131 ? 7.076 -3.129 6.116 1.00 92.00 131 LEU A N 1
ATOM 980 C CA . LEU A 1 131 ? 7.702 -2.186 7.061 1.00 92.00 131 LEU A CA 1
ATOM 981 C C . LEU A 1 131 ? 7.727 -2.684 8.501 1.00 92.00 131 LEU A C 1
ATOM 983 O O . LEU A 1 131 ? 8.506 -2.171 9.298 1.00 92.00 131 LEU A O 1
ATOM 987 N N . HIS A 1 132 ? 6.878 -3.650 8.839 1.00 91.50 132 HIS A N 1
ATOM 988 C CA . HIS A 1 132 ? 6.830 -4.243 10.170 1.00 91.50 132 HIS A CA 1
ATOM 989 C C . HIS A 1 132 ? 7.923 -5.300 10.363 1.00 91.50 132 HIS A C 1
ATOM 991 O O . HIS A 1 132 ? 8.191 -5.687 11.498 1.00 91.50 132 HIS A O 1
ATOM 997 N N . VAL A 1 133 ? 8.564 -5.750 9.276 1.00 87.56 133 VAL A N 1
ATOM 998 C CA . VAL A 1 133 ? 9.654 -6.728 9.307 1.00 87.56 133 VAL A CA 1
ATOM 999 C C . VAL A 1 133 ? 10.979 -5.997 9.584 1.00 87.56 133 VAL A C 1
ATOM 1001 O O . VAL A 1 133 ? 11.325 -5.050 8.867 1.00 87.56 133 VAL A O 1
ATOM 1004 N N . PRO A 1 134 ? 11.725 -6.375 10.637 1.00 83.38 134 PRO A N 1
ATOM 1005 C CA . PRO A 1 134 ? 13.074 -5.877 10.881 1.00 83.38 134 PRO A CA 1
ATOM 1006 C C . PRO A 1 134 ? 14.031 -6.155 9.718 1.00 83.38 134 PRO A C 1
ATOM 1008 O O . PRO A 1 134 ? 13.913 -7.143 8.998 1.00 83.38 134 PRO A O 1
ATOM 1011 N N . ALA A 1 135 ? 15.024 -5.285 9.537 1.00 78.19 135 ALA A N 1
ATOM 1012 C CA . ALA A 1 135 ? 16.066 -5.533 8.548 1.00 78.19 135 ALA A CA 1
ATOM 1013 C C . ALA A 1 135 ? 16.868 -6.792 8.923 1.00 78.19 135 ALA A C 1
ATOM 1015 O O . ALA A 1 135 ? 17.322 -6.916 10.059 1.00 78.19 135 ALA A O 1
ATOM 1016 N N . GLY A 1 136 ? 17.071 -7.688 7.955 1.00 73.19 136 GLY A N 1
ATOM 1017 C CA . GLY A 1 136 ? 17.779 -8.957 8.155 1.00 73.19 136 GLY A CA 1
ATOM 1018 C C . GLY A 1 136 ? 16.878 -10.141 8.514 1.00 73.19 136 GLY A C 1
ATOM 1019 O O . GLY A 1 136 ? 17.357 -11.272 8.467 1.00 73.19 136 GLY A O 1
ATOM 1020 N N . ASP A 1 137 ? 15.596 -9.900 8.799 1.00 77.62 137 ASP A N 1
ATOM 1021 C CA . ASP A 1 137 ? 14.613 -10.966 8.984 1.00 77.62 137 ASP A CA 1
ATOM 1022 C C . ASP A 1 137 ? 14.089 -11.489 7.640 1.00 77.62 137 ASP A C 1
ATOM 1024 O O . ASP A 1 137 ? 14.174 -10.833 6.596 1.00 77.62 137 ASP A O 1
ATOM 1028 N N . ASP A 1 138 ? 13.542 -12.704 7.674 1.00 78.81 138 ASP A N 1
ATOM 1029 C CA . ASP A 1 138 ? 13.004 -13.368 6.495 1.00 78.81 138 ASP A CA 1
ATOM 1030 C C . ASP A 1 138 ? 11.743 -12.657 5.985 1.00 78.81 138 ASP A C 1
ATOM 1032 O O . ASP A 1 138 ? 10.678 -12.675 6.611 1.00 78.81 138 ASP A O 1
ATOM 1036 N N . TRP A 1 139 ? 11.868 -12.040 4.812 1.00 74.75 139 TRP A N 1
ATOM 1037 C CA . TRP A 1 139 ? 10.781 -11.356 4.120 1.00 74.75 139 TRP A CA 1
ATOM 1038 C C . TRP A 1 139 ? 9.624 -12.309 3.764 1.00 74.75 139 TRP A C 1
ATOM 1040 O O . TRP A 1 139 ? 8.483 -11.851 3.659 1.00 74.75 139 TRP A O 1
ATOM 1050 N N . GLU A 1 140 ? 9.865 -13.626 3.662 1.00 80.12 140 GLU A N 1
ATOM 1051 C CA . GLU A 1 140 ? 8.812 -14.632 3.449 1.00 80.12 140 GLU A CA 1
ATOM 1052 C C . GLU A 1 140 ? 7.797 -14.671 4.604 1.00 80.12 140 GLU A C 1
ATOM 1054 O O . GLU A 1 140 ? 6.651 -15.101 4.421 1.00 80.12 140 GLU A O 1
ATOM 1059 N N . MET A 1 141 ? 8.155 -14.130 5.777 1.00 86.00 141 MET A N 1
ATOM 1060 C CA . MET A 1 141 ? 7.219 -13.942 6.886 1.00 86.00 141 MET A CA 1
ATOM 1061 C C . MET A 1 141 ? 5.990 -13.122 6.470 1.00 86.00 141 MET A C 1
ATOM 1063 O O . MET A 1 141 ? 4.908 -13.348 7.016 1.00 86.00 141 MET A O 1
ATOM 1067 N N . TYR A 1 142 ? 6.114 -12.230 5.483 1.00 91.00 142 TYR A N 1
ATOM 1068 C CA . TYR A 1 142 ? 4.976 -11.505 4.925 1.00 91.00 142 TYR A CA 1
ATOM 1069 C C . TYR A 1 142 ? 3.896 -12.456 4.393 1.00 91.00 142 TYR A C 1
ATOM 1071 O O . TYR A 1 142 ? 2.729 -12.343 4.772 1.00 91.00 142 TYR A O 1
ATOM 1079 N N . PHE A 1 143 ? 4.271 -13.454 3.587 1.00 92.38 143 PHE A N 1
ATOM 1080 C CA . PHE A 1 143 ? 3.305 -14.401 3.023 1.00 92.38 143 PHE A CA 1
ATOM 1081 C C . PHE A 1 143 ? 2.664 -15.279 4.093 1.00 92.38 143 PHE A C 1
ATOM 1083 O O . PHE A 1 143 ? 1.480 -15.596 3.992 1.00 92.38 143 PHE A O 1
ATOM 1090 N N . SER A 1 144 ? 3.382 -15.566 5.186 1.00 92.06 144 SER A N 1
ATOM 1091 C CA . SER A 1 144 ? 2.803 -16.278 6.333 1.00 92.06 144 SER A CA 1
ATOM 1092 C C . SER A 1 144 ? 1.596 -15.554 6.948 1.00 92.06 144 SER A C 1
ATOM 1094 O O . SER A 1 144 ? 0.767 -16.204 7.588 1.00 92.06 144 SER A O 1
ATOM 1096 N N . LYS A 1 145 ? 1.477 -14.231 6.746 1.00 93.06 145 LYS A N 1
ATOM 1097 C CA . LYS A 1 145 ? 0.322 -13.438 7.189 1.00 93.06 145 LYS A CA 1
ATOM 1098 C C . LYS A 1 145 ? -0.862 -13.521 6.233 1.00 93.06 145 LYS A C 1
ATOM 1100 O O . LYS A 1 145 ? -1.977 -13.308 6.684 1.00 93.06 145 LYS A O 1
ATOM 1105 N N . ILE A 1 146 ? -0.634 -13.845 4.960 1.00 94.56 146 ILE A N 1
ATOM 1106 C CA . ILE A 1 146 ? -1.676 -13.948 3.929 1.00 94.56 146 ILE A CA 1
ATOM 1107 C C . ILE A 1 146 ? -2.211 -15.376 3.836 1.00 94.56 146 ILE A C 1
ATOM 1109 O O . ILE A 1 146 ? -3.408 -15.587 3.970 1.00 94.56 146 ILE A O 1
ATOM 1113 N N . ASN A 1 147 ? -1.336 -16.358 3.609 1.00 93.00 147 ASN A N 1
ATOM 1114 C CA . ASN A 1 147 ? -1.730 -17.739 3.299 1.00 93.00 147 ASN A CA 1
ATOM 1115 C C . ASN A 1 147 ? -1.063 -18.784 4.208 1.00 93.00 147 ASN A C 1
ATOM 1117 O O . ASN A 1 147 ? -1.082 -19.984 3.924 1.00 93.00 147 ASN A O 1
ATOM 1121 N N . GLY A 1 148 ? -0.455 -18.343 5.311 1.00 91.19 148 GLY A N 1
ATOM 1122 C CA . GLY A 1 148 ? 0.100 -19.242 6.311 1.00 91.19 148 GLY A CA 1
ATOM 1123 C C . GLY A 1 148 ? -0.984 -20.030 7.046 1.00 91.19 148 GLY A C 1
ATOM 1124 O O . GLY A 1 148 ? -2.131 -19.613 7.160 1.00 91.19 148 GLY A O 1
ATOM 1125 N N . ARG A 1 149 ? -0.600 -21.157 7.655 1.00 90.38 149 ARG A N 1
ATOM 1126 C CA . ARG A 1 149 ? -1.510 -22.039 8.416 1.00 90.38 149 ARG A CA 1
ATOM 1127 C C . ARG A 1 149 ? -2.316 -21.330 9.522 1.00 90.38 149 ARG A C 1
ATOM 1129 O O . ARG A 1 149 ? -3.347 -21.843 9.941 1.00 90.38 149 ARG A O 1
ATOM 1136 N N . ARG A 1 150 ? -1.798 -20.219 10.048 1.00 89.94 150 ARG A N 1
ATOM 1137 C CA . ARG A 1 150 ? -2.419 -19.396 11.101 1.00 89.94 150 ARG A CA 1
ATOM 1138 C C . ARG A 1 150 ? -2.762 -17.986 10.607 1.00 89.94 150 ARG A C 1
ATOM 1140 O O . ARG A 1 150 ? -2.960 -17.100 11.426 1.00 89.94 150 ARG A 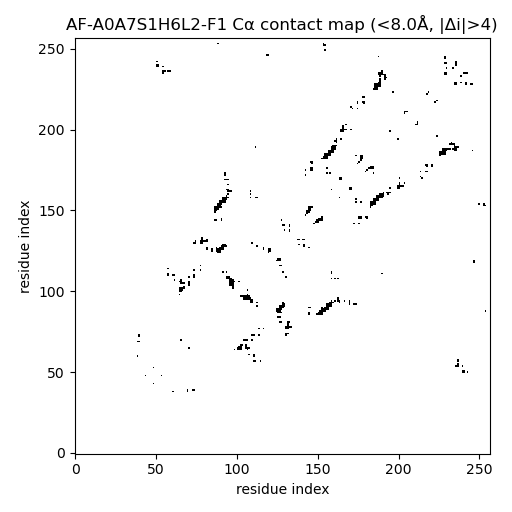O 1
ATOM 1147 N N . ALA A 1 151 ? -2.745 -17.755 9.296 1.00 92.81 151 ALA A N 1
ATOM 1148 C CA . ALA A 1 151 ? -3.094 -16.459 8.740 1.00 92.81 151 ALA A CA 1
ATOM 1149 C C . ALA A 1 151 ? -4.541 -16.107 9.112 1.00 92.81 151 ALA A C 1
ATOM 1151 O O . ALA A 1 151 ? -5.446 -16.915 8.922 1.00 92.81 151 ALA A O 1
ATOM 1152 N N . GLU A 1 152 ? -4.733 -14.898 9.633 1.00 94.56 152 GLU A N 1
ATOM 1153 C CA . GLU A 1 152 ? -6.051 -14.315 9.915 1.00 94.56 152 GLU A CA 1
ATOM 1154 C C . GLU A 1 152 ? -6.352 -13.140 8.972 1.00 94.56 152 GLU A C 1
ATOM 1156 O O . GLU A 1 152 ? -7.309 -12.402 9.188 1.00 94.56 152 GLU A O 1
ATOM 1161 N N . CYS A 1 153 ? -5.540 -12.953 7.924 1.00 96.00 153 CYS A N 1
ATOM 1162 C CA . CYS A 1 153 ? -5.755 -11.899 6.942 1.00 96.00 153 CYS A CA 1
ATOM 1163 C C . CYS A 1 153 ? -7.095 -12.107 6.233 1.00 96.00 153 CYS A C 1
ATOM 1165 O O . CYS A 1 153 ? -7.331 -13.134 5.602 1.00 96.00 153 CYS A O 1
ATOM 1167 N N . LYS A 1 154 ? -7.959 -11.098 6.334 1.00 96.81 154 LYS A N 1
ATOM 1168 C CA . LYS A 1 154 ? -9.278 -11.054 5.699 1.00 96.81 154 LYS A CA 1
ATOM 1169 C C . LYS A 1 154 ? -9.309 -10.121 4.493 1.00 96.81 154 LYS A C 1
ATOM 1171 O O . LYS A 1 154 ? -10.228 -10.204 3.686 1.00 96.81 154 LYS A O 1
ATOM 1176 N N . VAL A 1 155 ? -8.346 -9.205 4.381 1.00 97.75 155 VAL A N 1
ATOM 1177 C CA . VAL A 1 155 ? -8.273 -8.234 3.285 1.00 97.75 155 VAL A CA 1
ATOM 1178 C C . VAL A 1 155 ? -6.837 -7.783 3.037 1.00 97.75 155 VAL A C 1
ATOM 1180 O O . VAL A 1 155 ? -6.098 -7.457 3.970 1.00 97.75 155 VAL A O 1
ATOM 1183 N N . LEU A 1 156 ? -6.457 -7.714 1.760 1.00 98.31 156 LEU A N 1
ATOM 1184 C CA . LEU A 1 156 ? -5.213 -7.080 1.329 1.00 98.31 156 LEU A CA 1
ATOM 1185 C C . LEU A 1 156 ? -5.503 -5.663 0.821 1.00 98.31 156 LEU A C 1
ATOM 1187 O O . LEU A 1 156 ? -6.212 -5.475 -0.164 1.00 98.31 156 LEU A O 1
ATOM 1191 N N . VAL A 1 157 ? -4.912 -4.649 1.440 1.00 98.50 157 VAL A N 1
ATOM 1192 C CA . VAL A 1 157 ? -4.949 -3.273 0.931 1.00 98.50 157 VAL A CA 1
ATOM 1193 C C . VAL A 1 157 ? -3.743 -3.055 0.032 1.00 98.50 157 VAL A C 1
ATOM 1195 O O . VAL A 1 157 ? -2.599 -3.218 0.453 1.00 98.50 157 VAL A O 1
ATOM 1198 N N . VAL A 1 158 ? -3.990 -2.670 -1.214 1.00 97.81 158 VAL A N 1
ATOM 1199 C CA . VAL A 1 158 ? -2.950 -2.458 -2.221 1.00 97.81 158 VAL A CA 1
ATOM 1200 C C . VAL A 1 158 ? -2.775 -0.962 -2.429 1.00 97.81 158 VAL A C 1
ATOM 1202 O O . VAL A 1 158 ? -3.632 -0.312 -3.024 1.00 97.81 158 VAL A O 1
ATOM 1205 N N . ILE A 1 159 ? -1.663 -0.405 -1.957 1.00 97.19 159 ILE A N 1
ATOM 1206 C CA . ILE A 1 159 ? -1.331 1.009 -2.146 1.00 97.19 159 ILE A CA 1
ATOM 1207 C C . ILE A 1 159 ? -0.877 1.201 -3.589 1.00 97.19 159 ILE A C 1
ATOM 1209 O O . ILE A 1 159 ? 0.252 0.868 -3.955 1.00 97.19 159 ILE A O 1
ATOM 1213 N N . GLN A 1 160 ? -1.775 1.722 -4.421 1.00 94.56 160 GLN A N 1
ATOM 1214 C CA . GLN A 1 160 ? -1.506 1.906 -5.835 1.00 94.56 160 GLN A CA 1
ATOM 1215 C C . GLN A 1 160 ? -0.734 3.203 -6.084 1.00 94.56 160 GLN A C 1
ATOM 1217 O O . GLN A 1 160 ? -1.215 4.319 -5.859 1.00 94.56 160 GLN A O 1
ATOM 1222 N N . THR A 1 161 ? 0.468 3.000 -6.604 1.00 92.62 161 THR A N 1
ATOM 1223 C CA . THR A 1 161 ? 1.403 3.987 -7.143 1.00 92.62 161 THR A CA 1
ATOM 1224 C C . THR A 1 161 ? 1.970 3.431 -8.450 1.00 92.62 161 THR A C 1
ATOM 1226 O O . THR A 1 161 ? 1.857 2.230 -8.717 1.00 92.62 161 THR A O 1
ATOM 1229 N N . ASP A 1 162 ? 2.630 4.256 -9.260 1.00 90.62 162 ASP A N 1
ATOM 1230 C CA . ASP A 1 162 ? 3.337 3.767 -10.458 1.00 90.62 162 ASP A CA 1
ATOM 1231 C C . ASP A 1 162 ? 4.408 2.713 -10.096 1.00 90.62 162 ASP A C 1
ATOM 1233 O O . ASP A 1 162 ? 4.634 1.743 -10.823 1.00 90.62 162 ASP A O 1
ATOM 1237 N N . ALA A 1 163 ? 5.012 2.851 -8.913 1.00 91.44 163 ALA A N 1
ATOM 1238 C CA . ALA A 1 163 ? 6.005 1.925 -8.379 1.00 91.44 163 ALA A CA 1
ATOM 1239 C C . ALA A 1 163 ? 5.468 0.510 -8.111 1.00 91.44 163 ALA A C 1
ATOM 1241 O O . ALA A 1 163 ? 6.187 -0.474 -8.314 1.00 91.44 163 ALA A O 1
ATOM 1242 N N . LEU A 1 164 ? 4.208 0.390 -7.674 1.00 94.31 164 LEU A N 1
ATOM 1243 C CA . LEU A 1 164 ? 3.563 -0.902 -7.415 1.00 94.31 164 LEU A CA 1
ATOM 1244 C C . LEU A 1 164 ? 3.651 -1.808 -8.650 1.00 94.31 164 LEU A C 1
ATOM 1246 O O . LEU A 1 164 ? 4.073 -2.963 -8.566 1.00 94.31 164 LEU A O 1
ATOM 1250 N N . PHE A 1 165 ? 3.330 -1.245 -9.813 1.00 93.38 165 PHE A N 1
ATOM 1251 C CA . PHE A 1 165 ? 3.286 -1.951 -11.091 1.00 93.38 165 PHE A CA 1
ATOM 1252 C C . PHE A 1 165 ? 4.664 -2.213 -11.703 1.00 93.38 165 PHE A C 1
ATOM 1254 O O . PHE A 1 165 ? 4.756 -2.761 -12.794 1.00 93.38 165 PHE A O 1
ATOM 1261 N N . LYS A 1 166 ? 5.750 -1.842 -11.025 1.00 92.75 166 LYS A N 1
ATOM 1262 C CA . LYS A 1 166 ? 7.129 -2.205 -11.398 1.00 92.75 166 LYS A CA 1
ATOM 1263 C C . LYS A 1 166 ? 7.733 -3.210 -10.416 1.00 92.75 166 LYS A C 1
ATOM 1265 O O . LYS A 1 166 ? 8.788 -3.793 -10.680 1.00 92.75 166 LYS A O 1
ATOM 1270 N N . SER A 1 167 ? 7.056 -3.439 -9.291 1.00 93.12 167 SER A N 1
ATOM 1271 C CA . SER A 1 167 ? 7.508 -4.286 -8.195 1.00 93.12 167 SER A CA 1
ATOM 1272 C C . SER A 1 167 ? 7.048 -5.732 -8.387 1.00 93.12 167 SER A C 1
ATOM 1274 O O . SER A 1 167 ? 5.868 -6.049 -8.226 1.00 93.12 167 SER A O 1
ATOM 1276 N N . LYS A 1 168 ? 7.996 -6.632 -8.695 1.00 94.00 168 LYS A N 1
ATOM 1277 C CA . LYS A 1 168 ? 7.736 -8.084 -8.702 1.00 94.00 168 LYS A CA 1
ATOM 1278 C C . LYS A 1 168 ? 7.251 -8.593 -7.330 1.00 94.00 168 LYS A C 1
ATOM 1280 O O . LYS A 1 168 ? 6.299 -9.369 -7.331 1.00 94.00 168 LYS A O 1
ATOM 1285 N N . PRO A 1 169 ? 7.820 -8.160 -6.181 1.00 93.00 169 PRO A N 1
ATOM 1286 C CA . PRO A 1 169 ? 7.278 -8.519 -4.870 1.00 93.00 169 PRO A CA 1
ATOM 1287 C C . PRO A 1 169 ? 5.801 -8.152 -4.717 1.00 93.00 169 PRO A C 1
ATOM 1289 O O . PRO A 1 169 ? 5.006 -9.028 -4.408 1.00 93.00 169 PRO A O 1
ATOM 1292 N N . CYS A 1 170 ? 5.392 -6.926 -5.060 1.00 95.44 170 CYS A N 1
ATOM 1293 C CA . CYS A 1 170 ? 3.983 -6.530 -4.944 1.00 95.44 170 CYS A CA 1
ATOM 1294 C C . CYS A 1 170 ? 3.064 -7.372 -5.844 1.00 95.44 170 CYS A C 1
ATOM 1296 O O . CYS A 1 170 ? 1.970 -7.744 -5.429 1.00 95.44 170 CYS A O 1
ATOM 1298 N N . MET A 1 171 ? 3.516 -7.744 -7.049 1.00 96.38 171 MET A N 1
ATOM 1299 C CA . MET A 1 171 ? 2.784 -8.699 -7.892 1.00 96.38 171 MET A CA 1
ATOM 1300 C C . MET A 1 171 ? 2.601 -10.053 -7.189 1.00 96.38 171 MET A C 1
ATOM 1302 O O . MET A 1 171 ? 1.532 -10.654 -7.283 1.00 96.38 171 MET A O 1
ATOM 1306 N N . TRP A 1 172 ? 3.631 -10.554 -6.498 1.00 96.06 172 TRP A N 1
ATOM 1307 C CA . TRP A 1 172 ? 3.535 -11.806 -5.741 1.00 96.06 172 TRP A CA 1
ATOM 1308 C C . TRP A 1 172 ? 2.545 -11.684 -4.595 1.00 96.06 172 TRP A C 1
ATOM 1310 O O . TRP A 1 172 ? 1.707 -12.560 -4.453 1.00 96.06 172 TRP A O 1
ATOM 1320 N N . GLU A 1 173 ? 2.591 -10.600 -3.829 1.00 96.50 173 GLU A N 1
ATOM 1321 C CA . GLU A 1 173 ? 1.679 -10.348 -2.706 1.00 96.50 173 GLU A CA 1
ATOM 1322 C C . GLU A 1 173 ? 0.210 -10.344 -3.154 1.00 96.50 173 GLU A C 1
ATOM 1324 O O . GLU A 1 173 ? -0.619 -11.036 -2.563 1.00 96.50 173 GLU A O 1
ATOM 1329 N N . ILE A 1 174 ? -0.095 -9.642 -4.252 1.00 97.38 174 ILE A N 1
ATOM 1330 C CA . ILE A 1 174 ? -1.439 -9.609 -4.850 1.00 97.38 174 ILE A CA 1
ATOM 1331 C C . ILE A 1 174 ? -1.848 -11.004 -5.338 1.00 97.38 174 ILE A C 1
ATOM 1333 O O . ILE A 1 174 ? -2.973 -11.443 -5.097 1.00 97.38 174 ILE A O 1
ATOM 1337 N N . HIS A 1 175 ? -0.935 -11.719 -6.002 1.00 97.19 175 HIS A N 1
ATOM 1338 C CA . HIS A 1 175 ? -1.185 -13.074 -6.494 1.00 97.19 175 HIS A CA 1
ATOM 1339 C C . HIS A 1 175 ? -1.474 -14.061 -5.362 1.00 97.19 175 HIS A C 1
ATOM 1341 O O . HIS A 1 175 ? -2.446 -14.809 -5.441 1.00 97.19 175 HIS A O 1
ATOM 1347 N N . GLU A 1 176 ? -0.673 -14.048 -4.297 1.00 96.31 176 GLU A N 1
ATOM 1348 C CA . GLU A 1 176 ? -0.882 -14.925 -3.146 1.00 96.31 176 GLU A CA 1
ATOM 1349 C C . GLU A 1 176 ? -2.219 -14.618 -2.453 1.00 96.31 176 GLU A C 1
ATOM 1351 O O . GLU A 1 176 ? -2.949 -15.546 -2.108 1.00 96.31 176 GLU A O 1
ATOM 1356 N N . ALA A 1 177 ? -2.599 -13.343 -2.320 1.00 96.94 177 ALA A N 1
ATOM 1357 C CA . ALA A 1 177 ? -3.891 -12.981 -1.740 1.00 96.94 177 ALA A CA 1
ATOM 1358 C C . ALA A 1 177 ? -5.069 -13.442 -2.612 1.00 96.94 177 ALA A C 1
ATOM 1360 O O . ALA A 1 177 ? -5.918 -14.189 -2.136 1.00 96.94 177 ALA A O 1
ATOM 1361 N N . MET A 1 178 ? -5.106 -13.054 -3.889 1.00 96.44 178 MET A N 1
ATOM 1362 C CA . MET A 1 178 ? -6.279 -13.295 -4.741 1.00 96.44 178 MET A CA 1
ATOM 1363 C C . MET A 1 178 ? -6.387 -14.732 -5.243 1.00 96.44 178 MET A C 1
ATOM 1365 O O . MET A 1 178 ? -7.479 -15.284 -5.297 1.00 96.44 178 MET A O 1
ATOM 1369 N N . VAL A 1 179 ? -5.266 -15.334 -5.651 1.00 96.06 179 VAL A N 1
ATOM 1370 C CA . VAL A 1 179 ? -5.267 -16.617 -6.373 1.00 96.06 179 VAL A CA 1
ATOM 1371 C C . VAL A 1 179 ? -5.039 -17.795 -5.431 1.00 96.06 179 VAL A C 1
ATOM 1373 O O . VAL A 1 179 ? -5.485 -18.903 -5.722 1.00 96.06 179 VAL A O 1
ATOM 1376 N N . LYS A 1 180 ? -4.300 -17.600 -4.331 1.00 94.56 180 LYS A N 1
ATOM 1377 C CA . LYS A 1 180 ? -3.981 -18.689 -3.392 1.00 94.56 180 LYS A CA 1
ATOM 1378 C C . LYS A 1 180 ? -4.840 -18.677 -2.141 1.00 94.56 180 LYS A C 1
ATOM 1380 O O . LYS A 1 180 ? -5.218 -19.753 -1.693 1.00 94.56 180 LYS A O 1
ATOM 1385 N N . ALA A 1 181 ? -5.114 -17.501 -1.590 1.00 94.81 181 ALA A N 1
ATOM 1386 C CA . ALA A 1 181 ? -5.892 -17.362 -0.364 1.00 94.81 181 ALA A CA 1
ATOM 1387 C C . ALA A 1 181 ? -7.350 -16.936 -0.601 1.00 94.81 181 ALA A C 1
ATOM 1389 O O . ALA A 1 181 ? -8.126 -16.950 0.347 1.00 94.81 181 ALA A O 1
ATOM 1390 N N . GLU A 1 182 ? -7.713 -16.556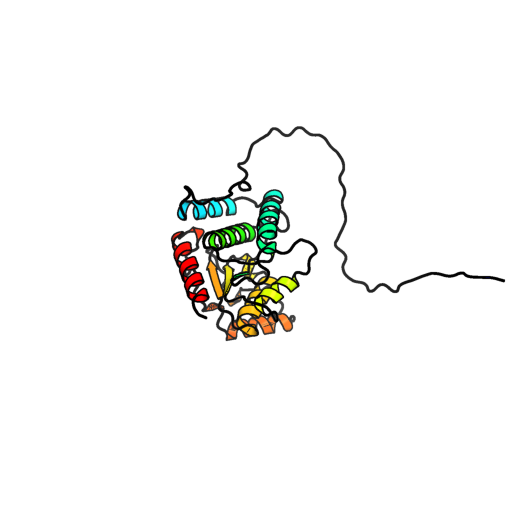 -1.833 1.00 95.19 182 GLU A N 1
ATOM 1391 C CA . GLU A 1 182 ? -9.044 -16.031 -2.188 1.00 95.19 182 GLU A CA 1
ATOM 1392 C C . GLU A 1 182 ? -9.470 -14.840 -1.303 1.00 95.19 182 GLU A C 1
ATOM 1394 O O . GLU A 1 182 ? -10.650 -14.603 -1.042 1.00 95.19 182 GLU A O 1
ATOM 1399 N N . ILE A 1 183 ? -8.484 -14.064 -0.843 1.00 95.56 183 ILE A N 1
ATOM 1400 C CA . ILE A 1 183 ? -8.674 -12.891 0.007 1.00 95.56 183 ILE A CA 1
ATOM 1401 C C . ILE A 1 183 ? -9.058 -11.694 -0.874 1.00 95.56 183 ILE A C 1
ATOM 1403 O O . ILE A 1 183 ? -8.360 -11.407 -1.856 1.00 95.56 183 ILE A O 1
ATOM 1407 N N . PRO A 1 184 ? -10.125 -10.947 -0.530 1.00 95.38 184 PRO A N 1
ATOM 1408 C CA . PRO A 1 184 ? -10.481 -9.736 -1.251 1.00 95.38 184 PRO A CA 1
ATOM 1409 C C . PRO A 1 184 ? -9.371 -8.690 -1.134 1.00 95.38 184 PRO A C 1
ATOM 1411 O O . PRO A 1 184 ? -8.741 -8.522 -0.086 1.00 95.38 184 PRO A O 1
ATOM 1414 N N . ILE A 1 185 ? -9.171 -7.940 -2.212 1.00 96.88 185 ILE A N 1
ATOM 1415 C CA . ILE A 1 185 ? -8.226 -6.828 -2.236 1.00 96.88 185 ILE A CA 1
ATOM 1416 C C . ILE A 1 185 ? -8.971 -5.489 -2.255 1.00 96.88 185 ILE A C 1
ATOM 1418 O O . ILE A 1 185 ? -10.057 -5.381 -2.825 1.00 96.88 185 ILE A O 1
ATOM 1422 N N . ILE A 1 186 ? -8.365 -4.452 -1.682 1.00 97.75 186 ILE A N 1
ATOM 1423 C CA . ILE A 1 186 ? -8.804 -3.062 -1.833 1.00 97.75 186 ILE A CA 1
ATOM 1424 C C . ILE A 1 186 ? -7.658 -2.261 -2.450 1.00 97.75 186 ILE A C 1
ATOM 1426 O O . ILE A 1 186 ? -6.696 -1.930 -1.749 1.00 97.75 186 ILE A O 1
ATOM 1430 N N . PRO A 1 187 ? -7.737 -1.922 -3.745 1.00 96.62 187 PRO A N 1
ATOM 1431 C CA . PRO A 1 187 ? -6.807 -0.988 -4.353 1.00 96.62 187 PRO A CA 1
ATOM 1432 C C . PRO A 1 187 ? -7.067 0.435 -3.842 1.00 96.62 187 PRO A C 1
ATOM 1434 O O . PRO A 1 187 ? -8.160 0.969 -4.010 1.00 96.62 187 PRO A O 1
ATOM 1437 N N . LEU A 1 188 ? -6.066 1.058 -3.226 1.00 97.00 188 LEU A N 1
ATOM 1438 C CA . LEU A 1 188 ? -6.130 2.410 -2.671 1.00 97.00 188 LEU A CA 1
ATOM 1439 C C . LEU A 1 188 ? -5.223 3.342 -3.490 1.00 97.00 188 LEU A C 1
ATOM 1441 O O . LEU A 1 188 ? -4.000 3.202 -3.478 1.00 97.00 188 LEU A O 1
ATOM 1445 N N . VAL A 1 189 ? -5.821 4.270 -4.239 1.00 95.38 189 VAL A N 1
ATOM 1446 C CA . VAL A 1 189 ? -5.153 5.059 -5.290 1.00 95.38 189 VAL A CA 1
ATOM 1447 C C . VAL A 1 189 ? -4.496 6.308 -4.704 1.00 95.38 189 VAL A C 1
ATOM 1449 O O . VAL A 1 189 ? -5.192 7.247 -4.317 1.00 95.38 189 VAL A O 1
ATOM 1452 N N . PHE A 1 190 ? -3.162 6.377 -4.691 1.00 94.19 190 PHE A N 1
ATOM 1453 C CA . PHE A 1 190 ? -2.436 7.576 -4.237 1.00 94.19 190 PHE A CA 1
ATOM 1454 C C . PHE A 1 190 ? -1.895 8.437 -5.385 1.00 94.19 190 PHE A C 1
ATOM 1456 O O . PHE A 1 190 ? -1.839 9.661 -5.252 1.00 94.19 190 PHE A O 1
ATOM 1463 N N . GLU A 1 191 ? -1.578 7.838 -6.536 1.00 87.94 191 GLU A N 1
ATOM 1464 C CA . GLU A 1 191 ? -1.012 8.540 -7.697 1.00 87.94 191 GLU A CA 1
ATOM 1465 C C . GLU A 1 191 ? -1.928 8.434 -8.922 1.00 87.94 191 GLU A C 1
ATOM 1467 O O . GLU A 1 191 ? -2.310 7.349 -9.326 1.00 87.94 191 GLU A O 1
ATOM 1472 N N . GLY A 1 192 ? -2.293 9.553 -9.554 1.00 72.81 192 GLY A N 1
ATOM 1473 C CA . GLY A 1 192 ? -3.369 9.556 -10.562 1.00 72.81 192 GLY A CA 1
ATOM 1474 C C . GLY A 1 192 ? -2.998 8.967 -11.929 1.00 72.81 192 GLY A C 1
ATOM 1475 O O . GLY A 1 192 ? -3.877 8.688 -12.742 1.00 72.81 192 GLY A O 1
ATOM 1476 N N . LYS A 1 193 ? -1.706 8.780 -12.218 1.00 79.50 193 LYS A N 1
ATOM 1477 C CA . LYS A 1 193 ? -1.239 8.262 -13.510 1.00 79.50 193 LYS A CA 1
ATOM 1478 C C . LYS A 1 193 ? -0.956 6.766 -13.405 1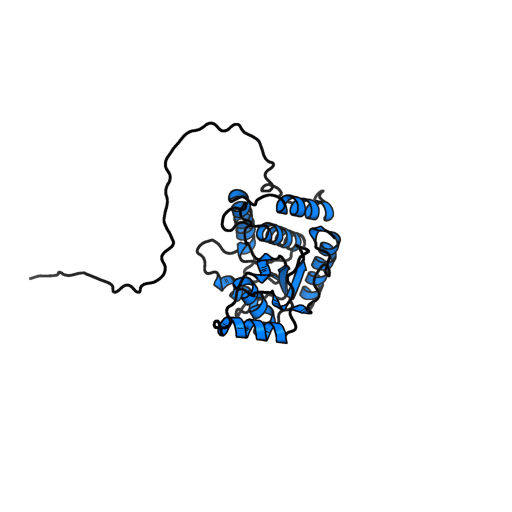.00 79.50 193 LYS A C 1
ATOM 1480 O O . LYS A 1 193 ? 0.200 6.357 -13.372 1.00 79.50 193 LYS A O 1
ATOM 1485 N N . MET A 1 194 ? -2.016 5.963 -13.378 1.00 80.88 194 MET A N 1
ATOM 1486 C CA . MET A 1 194 ? -1.863 4.510 -13.412 1.00 80.88 194 MET A CA 1
ATOM 1487 C C . MET A 1 194 ? -1.421 4.033 -14.802 1.00 80.88 194 MET A C 1
ATOM 1489 O O . MET A 1 194 ? -1.910 4.552 -15.815 1.00 80.88 194 MET A O 1
ATOM 1493 N N . PRO A 1 195 ? -0.499 3.057 -14.880 1.00 85.12 195 PRO A N 1
ATOM 1494 C CA . PRO A 1 195 ? -0.166 2.417 -16.143 1.00 85.12 195 PRO A CA 1
ATOM 1495 C C . PRO A 1 195 ? -1.396 1.725 -16.735 1.00 85.12 195 PRO A C 1
ATOM 1497 O O . PRO A 1 195 ? -2.330 1.337 -16.032 1.00 85.12 195 PRO A O 1
ATOM 1500 N N . ARG A 1 196 ? -1.407 1.553 -18.061 1.00 87.44 196 ARG A N 1
ATOM 1501 C CA . ARG A 1 196 ? -2.420 0.701 -18.694 1.00 87.44 196 ARG A CA 1
ATOM 1502 C C . ARG A 1 196 ? -2.150 -0.744 -18.291 1.00 87.44 196 ARG A C 1
ATOM 1504 O O . ARG A 1 196 ? -0.996 -1.114 -18.122 1.00 87.44 196 ARG A O 1
ATOM 1511 N N . LYS A 1 197 ? -3.188 -1.583 -18.283 1.00 86.56 197 LYS A N 1
ATOM 1512 C CA . LYS A 1 197 ? -3.104 -3.025 -17.982 1.00 86.56 197 LYS A CA 1
ATOM 1513 C C . LYS A 1 197 ? -1.900 -3.735 -18.625 1.00 86.56 197 LYS A C 1
ATOM 1515 O O . LYS A 1 197 ? -1.176 -4.451 -17.952 1.00 86.56 197 LYS A O 1
ATOM 1520 N N . ARG A 1 198 ? -1.638 -3.480 -19.912 1.00 86.38 198 ARG A N 1
ATOM 1521 C CA . ARG A 1 198 ? -0.510 -4.076 -20.661 1.00 86.38 198 ARG A CA 1
ATOM 1522 C C . ARG A 1 198 ? 0.884 -3.594 -20.232 1.00 86.38 198 ARG A C 1
ATOM 1524 O O . ARG A 1 198 ? 1.873 -4.227 -20.577 1.00 86.38 198 ARG A O 1
ATOM 1531 N N . ASP A 1 199 ? 0.948 -2.440 -19.577 1.00 90.44 199 ASP A N 1
ATOM 1532 C CA . ASP A 1 199 ? 2.180 -1.797 -19.122 1.00 90.44 199 ASP A CA 1
ATOM 1533 C C . ASP A 1 199 ? 2.471 -2.151 -17.644 1.00 90.44 199 ASP A C 1
ATOM 1535 O O . ASP A 1 199 ? 3.571 -1.899 -17.150 1.00 90.44 199 ASP A O 1
ATOM 1539 N N . CYS A 1 200 ? 1.512 -2.769 -16.940 1.00 91.81 200 CYS A N 1
ATOM 1540 C CA . CYS A 1 200 ? 1.683 -3.264 -15.578 1.00 91.81 200 CYS A CA 1
ATOM 1541 C C . CYS A 1 200 ? 2.645 -4.458 -15.550 1.00 91.81 200 CYS A C 1
ATOM 1543 O O . CYS A 1 200 ? 2.444 -5.451 -16.245 1.00 91.81 200 CYS A O 1
ATOM 1545 N N . TRP A 1 201 ? 3.693 -4.356 -14.735 1.00 94.31 201 TRP A N 1
ATOM 1546 C CA . TRP A 1 201 ? 4.775 -5.334 -14.584 1.00 94.31 201 TRP A CA 1
ATOM 1547 C C . TRP A 1 201 ? 5.456 -5.734 -15.898 1.00 94.31 201 TRP A C 1
ATOM 1549 O O . TRP A 1 201 ? 5.991 -6.835 -16.034 1.00 94.31 201 TRP A O 1
ATOM 1559 N N . ALA A 1 202 ? 5.517 -4.802 -16.855 1.00 92.50 202 ALA A N 1
ATOM 1560 C CA . ALA A 1 202 ? 6.172 -5.001 -18.150 1.00 92.50 202 ALA A CA 1
ATOM 1561 C C . ALA A 1 202 ? 7.688 -5.281 -18.049 1.00 92.50 202 ALA A C 1
ATOM 1563 O O . ALA A 1 202 ? 8.312 -5.685 -19.027 1.00 92.50 202 ALA A O 1
ATOM 1564 N N . ASN A 1 203 ? 8.292 -5.090 -16.870 1.00 91.38 203 ASN A N 1
ATOM 1565 C CA . ASN A 1 203 ? 9.670 -5.477 -16.563 1.00 91.38 203 ASN A CA 1
ATOM 1566 C C . ASN A 1 203 ? 9.857 -6.990 -16.336 1.00 91.38 203 ASN A C 1
ATOM 1568 O O . ASN A 1 203 ? 10.984 -7.438 -16.115 1.00 91.38 203 ASN A O 1
ATOM 1572 N N . ILE A 1 204 ? 8.785 -7.785 -16.344 1.00 92.81 204 ILE A N 1
ATOM 1573 C CA . ILE A 1 204 ? 8.863 -9.245 -16.293 1.00 92.81 204 ILE A CA 1
ATOM 1574 C C . ILE A 1 204 ? 9.084 -9.770 -17.714 1.00 92.81 204 ILE A C 1
ATOM 1576 O O . ILE A 1 204 ? 8.225 -9.653 -18.586 1.00 92.81 204 ILE A O 1
ATOM 1580 N N . GLU A 1 205 ? 10.249 -10.372 -17.948 1.00 92.19 205 GLU A N 1
ATOM 1581 C CA . GLU A 1 205 ? 10.596 -10.964 -19.239 1.00 92.19 205 GLU A CA 1
ATOM 1582 C C . GLU A 1 205 ? 9.685 -12.148 -19.587 1.00 92.19 205 GLU A C 1
ATOM 1584 O O . GLU A 1 205 ? 9.218 -12.880 -18.714 1.00 92.19 205 GLU A O 1
ATOM 1589 N N . LYS A 1 206 ? 9.462 -12.392 -20.883 1.00 91.25 206 LYS A N 1
ATOM 1590 C CA . LYS A 1 206 ? 8.637 -13.522 -21.356 1.00 91.25 206 LYS A CA 1
ATOM 1591 C C . LYS A 1 206 ? 9.250 -14.894 -21.047 1.00 91.25 206 LYS A C 1
ATOM 1593 O O . LYS A 1 206 ? 8.530 -15.883 -20.968 1.00 91.25 206 LYS A O 1
ATOM 1598 N N . SER A 1 207 ? 10.570 -14.945 -20.887 1.00 94.12 207 SER A N 1
ATOM 1599 C CA . SER A 1 207 ? 11.348 -16.116 -20.462 1.00 94.12 207 SER A CA 1
ATOM 1600 C C . SER A 1 207 ? 11.118 -16.478 -18.989 1.00 94.12 207 SER A C 1
ATOM 1602 O O . SER A 1 207 ? 11.353 -17.617 -18.590 1.00 94.12 207 SER A O 1
ATOM 1604 N N . ASP A 1 208 ? 10.639 -15.536 -18.171 1.00 94.69 208 ASP A N 1
ATOM 1605 C CA . ASP A 1 208 ? 10.369 -15.725 -16.745 1.00 94.69 208 ASP A CA 1
ATOM 1606 C C . ASP A 1 208 ? 9.022 -16.440 -16.550 1.00 94.69 208 ASP A C 1
ATOM 1608 O O . ASP A 1 208 ? 8.038 -15.871 -16.074 1.00 94.69 208 ASP A O 1
ATOM 1612 N N . HIS A 1 209 ? 8.963 -17.712 -16.961 1.00 94.06 209 HIS A N 1
ATOM 1613 C CA . HIS A 1 209 ? 7.730 -18.504 -17.003 1.00 94.06 209 HIS A CA 1
ATOM 1614 C C . HIS A 1 209 ? 6.979 -18.534 -15.664 1.00 94.06 209 HIS A C 1
ATOM 1616 O O . HIS A 1 209 ? 5.747 -18.526 -15.651 1.00 94.06 209 HIS A O 1
ATOM 1622 N N . LYS A 1 210 ? 7.704 -18.524 -14.534 1.00 94.44 210 LYS A N 1
ATOM 1623 C CA . LYS A 1 210 ? 7.109 -18.485 -13.189 1.00 94.44 210 LYS A CA 1
ATOM 1624 C C . LYS A 1 210 ? 6.297 -17.205 -12.987 1.00 94.44 210 LYS A C 1
ATOM 1626 O O . LYS A 1 210 ? 5.156 -17.271 -12.534 1.00 94.44 210 LYS A O 1
ATOM 1631 N N . ASN A 1 211 ? 6.880 -16.054 -13.310 1.00 95.00 211 ASN A N 1
ATOM 1632 C CA . ASN A 1 211 ? 6.222 -14.768 -13.118 1.00 95.00 211 ASN A CA 1
ATOM 1633 C C . ASN A 1 211 ? 5.166 -14.486 -14.193 1.00 95.00 211 ASN A C 1
ATOM 1635 O O . ASN A 1 211 ? 4.106 -13.968 -13.855 1.00 95.00 211 ASN A O 1
ATOM 1639 N N . GLN A 1 212 ? 5.392 -14.916 -15.437 1.00 95.56 212 GLN A N 1
ATOM 1640 C CA . GLN A 1 212 ? 4.377 -14.864 -16.497 1.00 95.56 212 GLN A CA 1
ATOM 1641 C C . GLN A 1 212 ? 3.124 -15.662 -16.111 1.00 95.56 212 GLN A C 1
ATOM 1643 O O . GLN A 1 212 ? 2.018 -15.143 -16.181 1.00 95.56 212 GLN A O 1
ATOM 1648 N N . THR A 1 213 ? 3.291 -16.875 -15.570 1.00 96.00 213 THR A N 1
ATOM 1649 C CA . THR A 1 213 ? 2.154 -17.685 -15.092 1.00 96.00 213 THR A CA 1
ATOM 1650 C C . THR A 1 213 ? 1.352 -16.965 -14.002 1.00 96.00 213 THR A C 1
ATOM 1652 O O . THR A 1 213 ? 0.128 -17.066 -13.968 1.00 96.00 213 THR A O 1
ATOM 1655 N N . LYS A 1 214 ? 2.019 -16.234 -13.096 1.00 95.50 214 LYS A N 1
ATOM 1656 C CA . LYS A 1 214 ? 1.333 -15.449 -12.057 1.00 95.50 214 LYS A CA 1
ATOM 1657 C C . LYS A 1 214 ? 0.547 -14.281 -12.660 1.00 95.50 214 LYS A C 1
ATOM 1659 O O . LYS A 1 214 ? -0.586 -14.064 -12.242 1.00 95.50 214 LYS A O 1
ATOM 1664 N N . LEU A 1 215 ? 1.107 -13.578 -13.648 1.00 94.25 215 LEU A N 1
ATOM 1665 C CA . LEU A 1 215 ? 0.403 -12.520 -14.381 1.00 94.25 215 LEU A CA 1
ATOM 1666 C C . LEU A 1 215 ? -0.834 -13.055 -15.107 1.00 94.25 215 LEU A C 1
ATOM 1668 O O . LEU A 1 215 ? -1.911 -12.489 -14.953 1.00 94.25 215 LEU A O 1
ATOM 1672 N N . ASP A 1 216 ? -0.704 -14.177 -15.817 1.00 93.75 216 ASP A N 1
ATOM 1673 C CA . ASP A 1 216 ? -1.830 -14.823 -16.503 1.00 93.75 216 ASP A CA 1
ATOM 1674 C C . ASP A 1 216 ? -2.938 -15.226 -15.517 1.00 93.75 216 ASP A C 1
ATOM 1676 O O . ASP A 1 216 ? -4.124 -15.165 -15.829 1.00 93.75 216 ASP A O 1
ATOM 1680 N N . GLN A 1 217 ? -2.568 -15.653 -14.307 1.00 95.69 217 GLN A N 1
ATOM 1681 C CA . GLN A 1 217 ? -3.532 -15.983 -13.257 1.00 95.69 217 GLN A CA 1
ATOM 1682 C C . GLN A 1 217 ? -4.213 -14.739 -12.677 1.00 95.69 217 GLN A C 1
ATOM 1684 O O . GLN A 1 217 ? -5.415 -14.791 -12.443 1.00 95.69 217 GLN A O 1
ATOM 1689 N N . LEU A 1 218 ? -3.481 -13.635 -12.484 1.00 94.12 218 LEU A N 1
ATOM 1690 C CA . LEU A 1 218 ? -4.055 -12.349 -12.069 1.00 94.12 218 LEU A CA 1
ATOM 1691 C C . LEU A 1 218 ? -5.025 -11.785 -13.113 1.00 94.12 218 LEU A C 1
ATOM 1693 O O . LEU A 1 218 ? -6.047 -11.207 -12.750 1.00 94.12 218 LEU A O 1
ATOM 1697 N N . ASP A 1 219 ? -4.716 -11.979 -14.396 1.00 91.12 219 ASP A N 1
ATOM 1698 C CA . ASP A 1 219 ? -5.590 -11.597 -15.504 1.00 91.12 219 ASP A CA 1
ATOM 1699 C C . ASP A 1 219 ? -6.918 -12.362 -15.473 1.00 91.12 219 ASP A C 1
ATOM 1701 O O . ASP A 1 219 ? -7.967 -11.767 -15.670 1.00 91.12 219 ASP A O 1
ATOM 1705 N N . ARG A 1 220 ? -6.880 -13.664 -15.157 1.00 92.00 220 ARG A N 1
ATOM 1706 C CA . ARG A 1 220 ? -8.069 -14.534 -15.081 1.00 92.00 220 ARG A CA 1
ATOM 1707 C C . ARG A 1 220 ? -8.984 -14.269 -13.891 1.00 92.00 220 ARG A C 1
ATOM 1709 O O . ARG A 1 220 ? -10.141 -14.666 -13.944 1.00 92.00 220 ARG A O 1
ATOM 1716 N N . VAL A 1 221 ? -8.455 -13.703 -12.807 1.00 91.38 221 VAL A N 1
ATOM 1717 C CA . VAL A 1 221 ? -9.249 -13.299 -11.632 1.00 91.38 221 VAL A CA 1
ATOM 1718 C C . VAL A 1 221 ? -9.629 -11.821 -11.691 1.00 91.38 221 VAL A C 1
ATOM 1720 O O . VAL A 1 221 ? -9.981 -11.239 -10.668 1.00 91.38 221 VAL A O 1
ATOM 1723 N N . ASP A 1 222 ? -9.513 -11.214 -12.876 1.00 90.25 222 ASP A N 1
ATOM 1724 C CA . ASP A 1 222 ? -9.958 -9.858 -13.171 1.00 90.25 222 ASP A CA 1
ATOM 1725 C C . ASP A 1 222 ? -9.407 -8.813 -12.181 1.00 90.25 222 ASP A C 1
ATOM 1727 O O . ASP A 1 222 ? -10.097 -7.871 -11.794 1.00 90.25 222 ASP A O 1
ATOM 1731 N N . TYR A 1 223 ? -8.129 -8.938 -11.775 1.00 88.25 223 TYR A N 1
ATOM 1732 C CA . TYR A 1 223 ? -7.480 -7.992 -10.844 1.00 88.25 223 TYR A CA 1
ATOM 1733 C C . TYR A 1 223 ? -7.688 -6.524 -11.253 1.00 88.25 223 TYR A C 1
ATOM 1735 O O . TYR A 1 223 ? -7.901 -5.654 -10.411 1.00 88.25 223 TYR A O 1
ATOM 1743 N N . PHE A 1 224 ? -7.633 -6.251 -12.557 1.00 85.38 224 PHE A N 1
ATOM 1744 C CA . PHE A 1 224 ? -7.762 -4.902 -13.107 1.00 85.38 224 PHE A CA 1
ATOM 1745 C C . PHE A 1 224 ? -9.195 -4.358 -13.108 1.00 85.38 224 PHE A C 1
ATOM 1747 O O . PHE A 1 224 ? -9.361 -3.154 -13.290 1.00 85.38 224 PHE A O 1
ATOM 1754 N N . ASP A 1 225 ? -10.195 -5.212 -12.886 1.00 88.06 225 ASP A N 1
ATOM 1755 C CA . ASP A 1 225 ? -11.607 -4.828 -12.801 1.00 88.06 225 ASP A CA 1
ATOM 1756 C C . ASP A 1 225 ? -12.064 -4.637 -11.344 1.00 88.06 225 ASP A C 1
ATOM 1758 O O . ASP A 1 225 ? -13.205 -4.249 -11.084 1.00 88.06 225 ASP A O 1
ATOM 1762 N N . VAL A 1 226 ? -11.170 -4.858 -10.370 1.00 88.38 226 VAL A N 1
ATOM 1763 C CA . VAL A 1 226 ? -11.457 -4.572 -8.963 1.00 88.38 226 VAL A CA 1
ATOM 1764 C C . VAL A 1 226 ? -11.614 -3.066 -8.754 1.00 88.38 226 VAL A C 1
ATOM 1766 O O . VAL A 1 226 ? -10.730 -2.271 -9.075 1.00 88.38 226 VAL A O 1
ATOM 1769 N N . ASN A 1 227 ? -12.737 -2.677 -8.146 1.00 91.44 227 ASN A N 1
ATOM 1770 C CA . ASN A 1 227 ? -13.025 -1.284 -7.820 1.00 91.44 227 ASN A CA 1
ATOM 1771 C C . ASN A 1 227 ? -11.975 -0.711 -6.863 1.00 91.44 227 ASN A C 1
ATOM 1773 O O . ASN A 1 227 ? -11.808 -1.195 -5.742 1.00 91.44 227 ASN A O 1
ATOM 1777 N N . SER A 1 228 ? -11.308 0.358 -7.289 1.00 93.81 228 SER A N 1
ATOM 1778 C CA . SER A 1 228 ? -10.366 1.091 -6.452 1.00 93.81 228 SER A CA 1
ATOM 1779 C C . SER A 1 228 ? -11.057 2.163 -5.610 1.00 93.81 228 SER A C 1
ATOM 1781 O O . SER A 1 228 ? -12.145 2.646 -5.935 1.00 93.81 228 SER A O 1
ATOM 1783 N N . ILE A 1 229 ? -10.384 2.582 -4.540 1.00 95.62 229 ILE A N 1
ATOM 1784 C CA . ILE A 1 229 ? -10.799 3.688 -3.682 1.00 95.62 229 ILE A CA 1
ATOM 1785 C C . ILE A 1 229 ? -9.743 4.804 -3.757 1.00 95.62 229 ILE A C 1
ATOM 1787 O O . ILE A 1 229 ? -8.576 4.563 -3.457 1.00 95.62 229 ILE A O 1
ATOM 1791 N N . PRO A 1 230 ? -10.118 6.036 -4.134 1.00 95.00 230 PRO A N 1
ATOM 1792 C CA . PRO A 1 230 ? -11.300 6.344 -4.940 1.00 95.00 230 PRO A CA 1
ATOM 1793 C C . PRO A 1 230 ? -11.208 5.711 -6.345 1.00 95.00 230 PRO A C 1
ATOM 1795 O O . PRO A 1 230 ? -10.169 5.177 -6.744 1.00 95.00 230 PRO A O 1
ATOM 1798 N N . ALA A 1 231 ? -12.299 5.781 -7.110 1.00 90.94 231 ALA A N 1
ATOM 1799 C CA . ALA A 1 231 ? -12.286 5.372 -8.511 1.00 90.94 231 ALA A CA 1
ATOM 1800 C C . ALA A 1 231 ? -11.409 6.330 -9.352 1.00 90.94 231 ALA A C 1
ATOM 1802 O O . ALA A 1 231 ? -11.417 7.544 -9.099 1.00 90.94 231 ALA A O 1
ATOM 1803 N N . PRO A 1 232 ? -10.682 5.843 -10.376 1.00 85.50 232 PRO A N 1
ATOM 1804 C CA . PRO A 1 232 ? -9.882 6.705 -11.240 1.00 85.50 232 PRO A CA 1
ATOM 1805 C C . PRO A 1 232 ? -10.777 7.718 -11.984 1.00 85.50 232 PRO A C 1
ATOM 1807 O O . PRO A 1 232 ? -11.926 7.402 -12.296 1.00 85.50 232 PRO A O 1
ATOM 1810 N N . PRO A 1 233 ? -10.284 8.931 -12.303 1.00 88.75 233 PRO A N 1
ATOM 1811 C CA . PRO A 1 233 ? -8.897 9.393 -12.189 1.00 88.75 233 PRO A CA 1
ATOM 1812 C C . PRO A 1 233 ? -8.549 10.007 -10.821 1.00 88.75 233 PRO A C 1
ATOM 1814 O O . PRO A 1 233 ? -7.509 10.653 -10.684 1.00 88.75 233 PRO A O 1
ATOM 1817 N N . HIS A 1 234 ? -9.423 9.876 -9.823 1.00 93.06 234 HIS A N 1
ATOM 1818 C CA . HIS A 1 234 ? -9.205 10.475 -8.514 1.00 93.06 234 HIS A CA 1
ATOM 1819 C C . HIS A 1 234 ? -8.182 9.689 -7.695 1.00 93.06 234 HIS A C 1
ATOM 1821 O O . HIS A 1 234 ? -7.964 8.500 -7.904 1.00 93.06 234 HIS A O 1
ATOM 1827 N N . THR A 1 235 ? -7.569 10.370 -6.732 1.00 95.62 235 THR A N 1
ATOM 1828 C CA . THR A 1 235 ? -6.676 9.777 -5.731 1.00 95.62 235 THR A CA 1
ATOM 1829 C C . THR A 1 235 ? -7.120 10.165 -4.329 1.00 95.62 235 THR A C 1
ATOM 1831 O O . THR A 1 235 ? -7.789 11.189 -4.153 1.00 95.62 235 THR A O 1
ATOM 1834 N N . VAL A 1 236 ? -6.683 9.405 -3.324 1.00 96.25 236 VAL A N 1
ATOM 1835 C CA . VAL A 1 236 ? -6.847 9.739 -1.901 1.00 96.25 236 VAL A CA 1
ATOM 1836 C C . VAL A 1 236 ? -6.365 11.164 -1.619 1.00 96.25 236 VAL A C 1
ATOM 1838 O O . VAL A 1 236 ? -7.042 11.916 -0.928 1.00 96.25 236 VAL A O 1
ATOM 1841 N N . LEU A 1 237 ? -5.248 11.572 -2.234 1.00 94.38 237 LEU A N 1
ATOM 1842 C CA . LEU A 1 237 ? -4.666 12.908 -2.063 1.00 94.38 237 LEU A CA 1
ATOM 1843 C C . LEU A 1 237 ? -5.549 14.030 -2.638 1.00 94.38 237 LEU A C 1
ATOM 1845 O O . LEU A 1 237 ? -5.522 15.151 -2.138 1.00 94.38 237 LEU A O 1
ATOM 1849 N N . SER A 1 238 ? -6.328 13.743 -3.686 1.00 93.56 238 SER A N 1
ATOM 1850 C CA . SER A 1 238 ? -7.268 14.698 -4.297 1.00 93.56 238 SER A CA 1
ATOM 1851 C C . SER A 1 238 ? -8.669 14.673 -3.673 1.00 93.56 238 SER A C 1
ATOM 1853 O O . SER A 1 238 ? -9.417 15.640 -3.801 1.00 93.56 238 SER A O 1
ATOM 1855 N N . GLN A 1 239 ? -9.037 13.567 -3.019 1.00 94.38 239 GLN A N 1
ATOM 1856 C CA . GLN A 1 239 ? -10.358 13.333 -2.438 1.00 94.38 239 GLN A CA 1
ATOM 1857 C C . GLN A 1 239 ? -10.224 12.746 -1.026 1.00 94.38 239 GLN A C 1
ATOM 1859 O O . GLN A 1 239 ? -10.371 11.537 -0.850 1.00 94.38 239 GLN A O 1
ATOM 1864 N N . PRO A 1 240 ? -10.017 13.585 0.006 1.00 92.19 240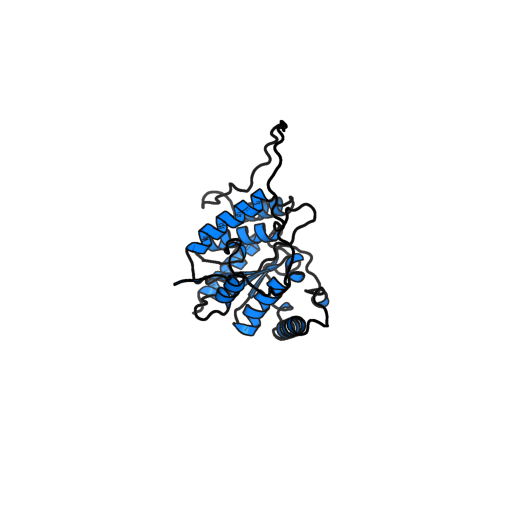 PRO A N 1
ATOM 1865 C CA . PRO A 1 240 ? -9.848 13.109 1.379 1.00 92.19 240 PRO A CA 1
ATOM 1866 C C . PRO A 1 240 ? -11.003 12.239 1.900 1.00 92.19 240 PRO A C 1
ATOM 1868 O O . PRO A 1 240 ? -10.772 11.288 2.640 1.00 92.19 240 PRO A O 1
ATOM 1871 N N . LYS A 1 241 ? -12.240 12.488 1.445 1.00 93.38 241 LYS A N 1
ATOM 1872 C CA . LYS A 1 241 ? -13.422 11.667 1.777 1.00 93.38 241 LYS A CA 1
ATOM 1873 C C . LYS A 1 241 ? -13.301 10.199 1.348 1.00 93.38 241 LYS A C 1
ATOM 1875 O O . LYS A 1 241 ? -13.993 9.341 1.892 1.00 93.38 241 LYS A O 1
ATOM 1880 N N . ALA A 1 242 ? -12.410 9.884 0.405 1.00 95.94 242 ALA A N 1
ATOM 1881 C CA . ALA A 1 242 ? -12.115 8.505 0.031 1.00 95.94 242 ALA A CA 1
ATOM 1882 C C . ALA A 1 242 ? -11.563 7.694 1.216 1.00 95.94 242 ALA A C 1
ATOM 1884 O O . ALA A 1 242 ? -11.772 6.485 1.262 1.00 95.94 242 ALA A O 1
ATOM 1885 N N . VAL A 1 243 ? -10.925 8.346 2.198 1.00 96.81 243 VAL A N 1
ATOM 1886 C CA . VAL A 1 243 ? -10.457 7.686 3.424 1.00 96.81 243 VAL A CA 1
ATOM 1887 C C . VAL A 1 243 ? -11.626 7.146 4.248 1.00 96.81 243 VAL A C 1
ATOM 1889 O O . VAL A 1 243 ? -11.572 6.009 4.706 1.00 96.81 243 VAL A O 1
ATOM 18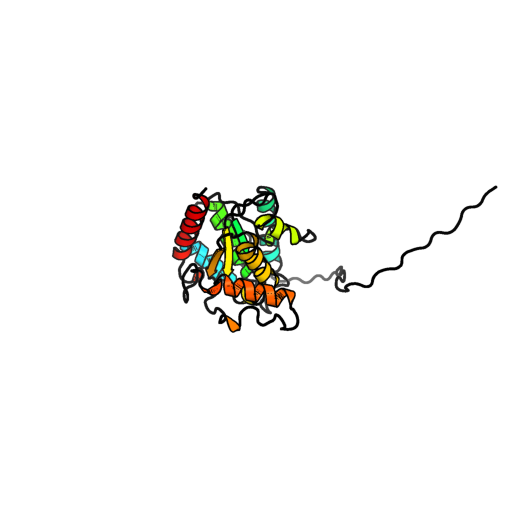92 N N . GLU A 1 244 ? -12.712 7.906 4.389 1.00 95.94 244 GLU A N 1
ATOM 1893 C CA . GLU A 1 244 ? -13.909 7.438 5.103 1.00 95.94 244 GLU A CA 1
ATOM 1894 C C . GLU A 1 244 ? -14.525 6.226 4.399 1.00 95.94 244 GLU A C 1
ATOM 1896 O O . GLU A 1 244 ? -14.853 5.229 5.041 1.00 95.94 244 GLU A O 1
ATOM 1901 N N . THR A 1 245 ? -14.610 6.281 3.065 1.00 96.69 245 THR A N 1
ATOM 1902 C CA . THR A 1 245 ? -15.106 5.162 2.245 1.00 96.69 245 THR A CA 1
ATOM 1903 C C . THR A 1 245 ? -14.219 3.926 2.407 1.00 96.69 245 THR A C 1
ATOM 1905 O O . THR A 1 245 ? -14.723 2.816 2.578 1.00 96.69 245 THR A O 1
ATOM 1908 N N . PHE A 1 246 ? -12.897 4.112 2.400 1.00 97.94 246 PHE A N 1
ATOM 1909 C CA . PHE A 1 246 ? -11.919 3.054 2.641 1.00 97.94 246 PHE A CA 1
ATOM 1910 C C . PHE A 1 246 ? -12.120 2.395 4.013 1.00 97.94 246 PHE A C 1
ATOM 1912 O O . PHE A 1 246 ? -12.289 1.177 4.085 1.00 97.94 246 PHE A O 1
ATOM 1919 N N . LEU A 1 247 ? -12.182 3.185 5.089 1.00 97.69 247 LEU A N 1
ATOM 1920 C CA . LEU A 1 247 ? -12.351 2.670 6.451 1.00 97.69 247 LEU A CA 1
ATOM 1921 C C . LEU A 1 247 ? -13.693 1.952 6.638 1.00 97.69 247 LEU A C 1
ATOM 1923 O O . LEU A 1 247 ? -13.741 0.882 7.244 1.00 97.69 247 LEU A O 1
ATOM 1927 N N . GLN A 1 248 ? -14.779 2.495 6.080 1.00 97.06 248 GLN A N 1
ATOM 1928 C CA . GLN A 1 248 ? -16.092 1.840 6.087 1.00 97.06 248 GLN A CA 1
ATOM 1929 C C . GLN A 1 248 ? -16.063 0.505 5.334 1.00 97.06 248 GLN A C 1
ATOM 1931 O O . GLN A 1 248 ? -16.614 -0.483 5.819 1.00 97.06 248 GLN A O 1
ATOM 1936 N N . THR A 1 249 ? -15.384 0.457 4.185 1.00 97.25 249 THR A N 1
ATOM 1937 C CA . THR A 1 249 ? -15.244 -0.769 3.386 1.00 97.25 249 THR A CA 1
ATOM 1938 C C . THR A 1 249 ? -14.475 -1.838 4.156 1.00 97.25 249 THR A C 1
ATOM 1940 O O . THR A 1 249 ? -14.938 -2.974 4.234 1.00 97.25 249 THR A O 1
ATOM 1943 N N . ILE A 1 250 ? -13.350 -1.479 4.786 1.00 97.12 250 ILE A N 1
ATOM 1944 C CA . ILE A 1 250 ? -12.582 -2.402 5.634 1.00 97.12 250 ILE A CA 1
ATOM 1945 C C . ILE A 1 250 ? -13.461 -2.937 6.766 1.00 97.12 250 ILE A C 1
ATOM 1947 O O . ILE A 1 250 ? -13.602 -4.149 6.900 1.00 97.12 250 ILE A O 1
ATOM 1951 N N . LYS A 1 251 ? -14.106 -2.059 7.545 1.00 97.19 251 LYS A N 1
ATOM 1952 C CA . LYS A 1 251 ? -14.968 -2.468 8.668 1.00 97.19 251 LYS A CA 1
ATOM 1953 C C . LYS A 1 251 ? -16.083 -3.421 8.232 1.00 97.19 251 LYS A C 1
ATOM 1955 O O . LYS A 1 251 ? -16.365 -4.383 8.938 1.00 97.19 251 LYS A O 1
ATOM 1960 N N . HIS A 1 252 ? -16.681 -3.180 7.064 1.00 96.62 252 HIS A N 1
ATOM 1961 C CA . HIS A 1 252 ? -17.710 -4.050 6.487 1.00 96.62 252 HIS A CA 1
ATOM 1962 C C . HIS A 1 252 ? -17.185 -5.420 6.054 1.00 96.62 252 HIS A C 1
ATOM 1964 O O . HIS A 1 252 ? -17.904 -6.408 6.150 1.00 96.62 252 HIS A O 1
ATOM 1970 N N . ILE A 1 253 ? -15.949 -5.503 5.557 1.00 95.81 253 ILE A N 1
ATOM 1971 C CA . ILE A 1 253 ? -15.324 -6.798 5.256 1.00 95.81 253 ILE A CA 1
ATOM 1972 C C . ILE A 1 253 ? -15.025 -7.542 6.558 1.00 95.81 253 ILE A C 1
ATOM 1974 O O . ILE A 1 253 ? -15.332 -8.722 6.669 1.00 95.81 253 ILE A O 1
ATOM 1978 N N . LEU A 1 254 ? -14.469 -6.850 7.555 1.00 95.19 254 LEU A N 1
ATOM 1979 C CA . LEU A 1 254 ? -14.061 -7.470 8.814 1.00 95.19 254 LEU A CA 1
ATOM 1980 C C . LEU A 1 254 ? -15.237 -7.952 9.676 1.00 95.19 254 LEU A C 1
ATOM 1982 O O . LEU A 1 254 ? -15.038 -8.869 10.470 1.00 95.19 254 LEU A O 1
ATOM 1986 N N . SER A 1 255 ? -16.430 -7.364 9.521 1.00 93.62 255 SER A N 1
ATOM 1987 C CA . SER A 1 255 ? -17.648 -7.761 10.243 1.00 93.62 255 SER A CA 1
ATOM 1988 C C . SER A 1 255 ? -18.370 -8.972 9.649 1.00 93.62 255 SER A C 1
ATOM 1990 O O . SER A 1 255 ? -19.284 -9.504 10.279 1.00 93.62 255 SER A O 1
ATOM 1992 N N . LYS A 1 256 ? -17.994 -9.396 8.439 1.00 82.19 256 LYS A N 1
ATOM 1993 C CA . LYS A 1 256 ? -18.481 -10.631 7.828 1.00 82.19 256 LYS A CA 1
ATOM 1994 C C . LYS A 1 256 ? -17.591 -11.770 8.318 1.00 82.19 256 LYS A C 1
ATOM 1996 O O . LYS A 1 256 ? -16.485 -11.947 7.812 1.00 82.19 256 LYS A O 1
ATOM 2001 N N . ASP A 1 257 ? -18.061 -12.474 9.340 1.00 56.22 257 ASP A N 1
ATOM 2002 C CA . ASP A 1 257 ? -17.550 -13.791 9.734 1.00 56.22 257 ASP A CA 1
ATOM 2003 C C . ASP A 1 257 ? -18.335 -14.891 9.009 1.00 56.22 257 ASP A C 1
ATOM 2005 O O . ASP A 1 257 ? -19.589 -14.862 9.069 1.00 56.22 257 ASP A O 1
#

Sequence (257 aa):
AALWQGRGPQTACVGCCCCVEWRPPHANSWAVSRQTPSVSGLSLSPGGVTMEERVRLVAEAAKQPVTFEQGEAIKRKLQKQGLSCPWPPVVLSYATQRRPEDAEGCGPGMLYAEFVSDLLMDEGINCFSGLHVPAGDDWEMYFSKINGRRAECKVLVVIQTDALFKSKPCMWEIHEAMVKAEIPIIPLVFEGKMPRKRDCWANIEKSDHKNQTKLDQLDRVDYFDVNSIPAPPHTVLSQPKAVETFLQTIKHILSKD

Radius of gyration: 21.61 Å; Cα contacts (8 Å, |Δi|>4): 340; chains: 1; bounding box: 70×68×44 Å

Secondary structure (DSSP, 8-state):
-----------PPP---------PPP---------PPPGGG----SSS--HHHHHHHHHHHHHS---HHHHHHHHHHHHHHHTT-SS-SEEEE------TTSPTT--HHHHHHHHHHHHHHHTT--EE-GGGSPTTS-TTHHHHHHTSTT----EEEEEE-TTGGG-HHHHHHHHIIIIIS---EEEEE--S-PPPGGGTTTTS-TT-HHHHHHHHHHHHTTGGGSPPBSPTT--TTT-TTHHHHHHHHHHHHHT--

Mean predicted aligned error: 10.85 Å

Foldseek 3Di:
DDDDDDDDDDDDDDDDDDDDDDDDDDDDDDDDDDDDPDPLPPPPDPPDADLLNLLQVLVVVQVDAAEPVNLVSLLVVLLVLLVVDLAFQEEEQWFQDGDPRHDVSHHSRSSVVSSVCVLCVVVVGHYYYCSNDDPPDDSCSSLCCQQNPRHNHQEYEYADDCRCLQDLVSLVVVLCNCPVRVHYYEYAYAAQDHDDLCSRNPVDDPVNVVSVVSSVSCVVSVVVVDQYQVHPNDHCSRPSCSSVVVNVVSVVSVPPD